Protein AF-A0A3F2RN09-F1 (afdb_monomer_lite)

Foldseek 3Di:
DVVVVVVVVVVVVVVCVVPDDPVNVCVVVVVPDDDPDDQWDADPNDTDGDPPDPVVVVCVVVVVVVVVVVVVVVVVVVVVVVVVVDQDPVNVQVVCVVVVNWDWDWDADPVVRAIWTATPPPRDIGRDDPPDDDDDDDDDDDPDPPPPPPDDQQAPVNLVVVVVVFDWLFWFKKAFPDDFDPVLLQVLCVVLQKHWNDWDFDDDPPFTKIKTKIFHFDPPDPPDPDPGDTQKIKMWIATPVRSMIIITITGNDSVCVVVSVVSSPVCVGRPDIDGDD

pLDDT: mean 71.25, std 20.82, range [33.16, 97.56]

Secondary structure (DSSP, 8-state):
-HHHHHHHHHHHHHHHHTT--HHHHHHHTTTT---TT---EEETTEEE---S-HHHHHHHHHHHHHHHHHHHHHHHHHHHHHHTTS--HHHHHHHHHHTTS--EEEEEETTTTEEEEEETTT--EES-------------------------PPPHHHHHHHHHHSEEEEEEEEEES-PPPHHHHHHHHHTTT-EEEEEEEEEETTEEEEEEEEEEE--S---S-S-PPEEEEEEEEEETTTTEEEEEEEESSGGGHHHHHHHT-HHHHH-SEEE--

Organism: NCBI:txid325452

Sequence (277 aa):
MLLIKAATTLLTYLTVSHRINYDACLELYGLRTRSANRRVLEVDGVQMRLPQEPVLAYNRPWLRRVEHAEDVHQAGDEKFRLASTIATARDVVESANSSGTGAWVRHWHEGSGRAYLVHSLTGEAVWEIVSGSKKTPRTMSSARETQSNTAPTLSLLAFENRWDELVDGGGFNCRVSRIPDTHVLAQHLRSHDFRVASDGLRRNDADQQRTVLFYAEDSEDSDDHEPSEPMFMGEFVFDSLSLKLCAHFRCGEPEQMVSFVKRLQLKEIVGAYTPCE

Structure (mmCIF, N/CA/C/O backbone):
data_AF-A0A3F2RN09-F1
#
_entry.id   AF-A0A3F2RN09-F1
#
loop_
_atom_site.group_PDB
_atom_site.id
_atom_site.type_symbol
_atom_site.label_atom_id
_atom_site.label_alt_id
_atom_site.label_comp_id
_atom_site.label_asym_id
_atom_site.label_entity_id
_atom_site.label_seq_id
_atom_site.pdbx_PDB_ins_code
_atom_site.Cartn_x
_atom_site.Cartn_y
_atom_site.Cartn_z
_atom_site.occupancy
_atom_site.B_iso_or_equiv
_atom_site.auth_seq_id
_atom_site.auth_comp_id
_atom_site.auth_asym_id
_atom_site.auth_atom_id
_atom_site.pdbx_PDB_model_num
ATOM 1 N N . MET A 1 1 ? -27.286 12.940 27.304 1.00 48.19 1 MET A N 1
ATOM 2 C CA . MET A 1 1 ? -26.674 13.351 28.592 1.00 48.19 1 MET A CA 1
ATOM 3 C C . MET A 1 1 ? -26.540 12.219 29.626 1.00 48.19 1 MET A C 1
ATOM 5 O O . MET A 1 1 ? -25.568 12.234 30.368 1.00 48.19 1 MET A O 1
ATOM 9 N N . LEU A 1 2 ? -27.448 11.229 29.680 1.00 48.03 2 LEU A N 1
ATOM 10 C CA . LEU A 1 2 ? -27.369 10.094 30.627 1.00 48.03 2 LEU A CA 1
ATOM 11 C C . LEU A 1 2 ? -26.255 9.072 30.308 1.00 48.03 2 LEU A C 1
ATOM 13 O O . LEU A 1 2 ? -25.591 8.596 31.221 1.00 48.03 2 LEU A O 1
ATOM 17 N N . LEU A 1 3 ? -25.981 8.805 29.026 1.00 46.00 3 LEU A N 1
ATOM 18 C CA . LEU A 1 3 ? -24.924 7.872 28.591 1.00 46.00 3 LEU A CA 1
ATOM 19 C C . LEU A 1 3 ? -23.505 8.331 28.964 1.00 46.00 3 LEU A C 1
ATOM 21 O O . LEU A 1 3 ? -22.672 7.519 29.348 1.00 46.00 3 LEU A O 1
ATOM 25 N N . ILE A 1 4 ? -23.252 9.641 28.929 1.00 53.41 4 ILE A N 1
ATOM 26 C CA . ILE A 1 4 ? -21.943 10.209 29.285 1.0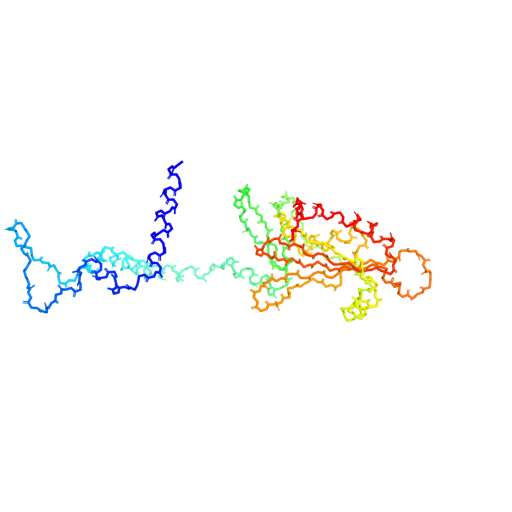0 53.41 4 ILE A CA 1
ATOM 27 C C . ILE A 1 4 ? -21.687 10.062 30.790 1.00 53.41 4 ILE A C 1
ATOM 29 O O . ILE A 1 4 ? -20.572 9.747 31.186 1.00 53.41 4 ILE A O 1
ATOM 33 N N . LYS A 1 5 ? -22.726 10.203 31.626 1.00 49.00 5 LYS A N 1
ATOM 34 C CA . LYS A 1 5 ? -22.616 9.992 33.077 1.00 49.00 5 LYS A CA 1
ATOM 35 C C . LYS A 1 5 ? -22.383 8.527 33.450 1.00 49.00 5 LYS A C 1
ATOM 37 O O . LYS A 1 5 ? -21.724 8.280 34.449 1.00 49.00 5 LYS A O 1
ATOM 42 N N . ALA A 1 6 ? -22.909 7.581 32.669 1.00 55.03 6 ALA A N 1
ATOM 43 C CA . ALA A 1 6 ? -22.688 6.151 32.884 1.00 55.03 6 ALA A CA 1
ATOM 44 C C . ALA A 1 6 ? -21.282 5.709 32.441 1.00 55.03 6 ALA A C 1
ATOM 46 O O . ALA A 1 6 ? -20.642 4.915 33.120 1.00 55.03 6 ALA A O 1
ATOM 47 N N . ALA A 1 7 ? -20.772 6.255 31.334 1.00 56.34 7 ALA A N 1
ATOM 48 C CA . ALA A 1 7 ? -19.427 5.945 30.854 1.00 56.34 7 ALA A CA 1
ATOM 49 C C . ALA A 1 7 ? -18.338 6.481 31.798 1.00 56.34 7 ALA A C 1
ATOM 51 O O . ALA A 1 7 ? -17.350 5.796 32.056 1.00 56.34 7 ALA A O 1
ATOM 52 N N . THR A 1 8 ? -18.529 7.676 32.367 1.00 62.91 8 THR A N 1
ATOM 53 C CA . THR A 1 8 ? -17.560 8.253 33.306 1.00 62.91 8 THR A CA 1
ATOM 54 C C . THR A 1 8 ? -17.543 7.537 34.653 1.00 62.91 8 THR A C 1
ATOM 56 O O . THR A 1 8 ? -16.460 7.367 35.213 1.00 62.91 8 THR A O 1
ATOM 59 N N . THR A 1 9 ? -18.685 7.054 35.158 1.00 62.38 9 THR A N 1
ATOM 60 C CA . THR A 1 9 ? -18.733 6.236 36.384 1.00 62.38 9 THR A CA 1
ATOM 61 C C . THR A 1 9 ? -18.125 4.850 36.188 1.00 62.38 9 THR A C 1
ATOM 63 O O . THR A 1 9 ? -17.415 4.373 37.068 1.00 62.38 9 THR A O 1
ATOM 66 N N . LEU A 1 10 ? -18.318 4.219 35.028 1.00 59.62 10 LEU A N 1
ATOM 67 C CA . LEU A 1 10 ? -17.710 2.916 34.730 1.00 59.62 10 LEU A CA 1
ATOM 68 C C . LEU A 1 10 ? -16.191 3.023 34.541 1.00 59.62 10 LEU A C 1
ATOM 70 O O . LEU A 1 10 ? -15.446 2.185 35.045 1.00 59.62 10 LEU A O 1
ATOM 74 N N . LEU A 1 11 ? -15.722 4.090 33.887 1.00 53.09 11 LEU A N 1
ATOM 75 C CA . LEU A 1 11 ? -14.295 4.348 33.699 1.00 53.09 11 LEU A CA 1
ATOM 76 C C . LEU A 1 11 ? -13.594 4.692 35.022 1.00 53.09 11 LEU A C 1
ATOM 78 O O . LEU A 1 11 ? -12.485 4.216 35.264 1.00 53.09 11 LEU A O 1
ATOM 82 N N . THR A 1 12 ? -14.243 5.455 35.909 1.00 56.09 12 THR A N 1
ATOM 83 C CA . THR A 1 12 ? -13.718 5.704 37.265 1.00 56.09 12 THR A CA 1
ATOM 84 C C . THR A 1 12 ? -13.727 4.434 38.110 1.00 56.09 12 THR A C 1
ATOM 86 O O . THR A 1 12 ? -12.746 4.157 38.788 1.00 56.09 12 THR A O 1
ATOM 89 N N . TYR A 1 13 ? -14.761 3.596 38.012 1.00 57.69 13 TYR A N 1
ATOM 90 C CA . TYR A 1 13 ? -14.808 2.324 38.733 1.00 57.69 13 TYR A CA 1
ATOM 91 C C . TYR A 1 13 ? -13.715 1.345 38.276 1.00 57.69 13 TYR A C 1
ATOM 93 O O . TYR A 1 13 ? -13.045 0.738 39.109 1.00 57.69 13 TYR A O 1
ATOM 101 N N . LEU A 1 14 ? -13.474 1.225 36.968 1.00 55.56 14 LEU A N 1
ATOM 102 C CA . LEU A 1 14 ? -12.430 0.359 36.406 1.00 55.56 14 LEU A CA 1
ATOM 103 C C . LEU A 1 14 ? -11.018 0.858 36.732 1.00 55.56 14 LEU A C 1
ATOM 105 O O . LEU A 1 14 ? -10.167 0.065 37.126 1.00 55.56 14 LEU A O 1
ATOM 109 N N . THR A 1 15 ? -10.767 2.164 36.629 1.00 55.56 15 THR A N 1
ATOM 110 C CA . THR A 1 15 ? -9.446 2.738 36.952 1.00 55.56 15 THR A CA 1
ATOM 111 C C . THR A 1 15 ? -9.112 2.645 38.439 1.00 55.56 15 THR A C 1
ATOM 113 O O . THR A 1 15 ? -7.960 2.395 38.792 1.00 55.56 15 THR A O 1
ATOM 116 N N . VAL A 1 16 ? -10.117 2.774 39.306 1.00 55.81 16 VAL A N 1
ATOM 117 C CA . VAL A 1 16 ? -9.976 2.601 40.754 1.00 55.81 16 VAL A CA 1
ATOM 118 C C . VAL A 1 16 ? -9.760 1.122 41.102 1.00 55.81 16 VAL A C 1
ATOM 120 O O . VAL A 1 16 ? -8.827 0.791 41.828 1.00 55.81 16 VAL A O 1
ATOM 123 N N . SER A 1 17 ? -10.520 0.208 40.499 1.00 56.62 17 SER A N 1
ATOM 124 C CA . SER A 1 17 ? -10.407 -1.236 40.761 1.00 56.62 17 SER A CA 1
ATOM 125 C C . SER A 1 17 ? -9.076 -1.834 40.286 1.00 56.62 17 SER A C 1
ATOM 127 O O . SER A 1 17 ? -8.547 -2.741 40.918 1.00 56.62 17 SER A O 1
ATOM 129 N N . HIS A 1 18 ? -8.494 -1.303 39.205 1.00 55.38 18 HIS A N 1
ATOM 130 C CA . HIS A 1 18 ? -7.229 -1.795 38.646 1.00 55.38 18 HIS A CA 1
ATOM 131 C C . HIS A 1 18 ? -5.978 -1.263 39.375 1.00 55.38 18 HIS A C 1
ATOM 133 O O . HIS A 1 18 ? -4.862 -1.695 39.080 1.00 55.38 18 HIS A O 1
ATOM 139 N N . ARG A 1 19 ? -6.140 -0.309 40.308 1.00 50.44 19 ARG A N 1
ATOM 140 C CA . ARG A 1 19 ? -5.034 0.294 41.078 1.00 50.44 19 ARG A CA 1
ATOM 141 C C . ARG A 1 19 ? -5.168 0.185 42.594 1.00 50.44 19 ARG A C 1
ATOM 143 O O . ARG A 1 19 ? -4.233 0.565 43.298 1.00 50.44 19 ARG A O 1
ATOM 150 N N . ILE A 1 20 ? -6.275 -0.342 43.112 1.00 52.50 20 ILE A N 1
ATOM 151 C CA . ILE A 1 20 ? -6.404 -0.578 44.547 1.00 52.50 20 ILE A CA 1
ATOM 152 C C . ILE A 1 20 ? -5.756 -1.921 44.897 1.00 52.50 20 ILE A C 1
ATOM 154 O O . ILE A 1 20 ? -6.263 -2.993 44.578 1.00 52.50 20 ILE A O 1
ATOM 158 N N . ASN A 1 21 ? -4.618 -1.840 45.586 1.00 55.34 21 ASN A N 1
ATOM 159 C CA . ASN A 1 21 ? -4.034 -2.957 46.318 1.00 55.34 21 ASN A CA 1
ATOM 160 C C . ASN A 1 21 ? -5.086 -3.519 47.296 1.00 55.34 21 ASN A C 1
ATOM 162 O O . ASN A 1 21 ? -5.797 -2.744 47.935 1.00 55.34 21 ASN A O 1
ATOM 166 N N . TYR A 1 22 ? -5.182 -4.842 47.434 1.00 53.75 22 TYR A N 1
ATOM 167 C CA . TYR A 1 22 ? -6.128 -5.523 48.330 1.00 53.75 22 TYR A CA 1
ATOM 168 C C . TYR A 1 22 ? -6.127 -4.925 49.752 1.00 53.75 22 TYR A C 1
ATOM 170 O O . TYR A 1 22 ? -7.180 -4.748 50.364 1.00 53.75 22 TYR A O 1
ATOM 178 N N . ASP A 1 23 ? -4.957 -4.490 50.223 1.00 50.34 23 ASP A N 1
ATOM 179 C CA . ASP A 1 23 ? -4.787 -3.784 51.495 1.00 50.34 23 ASP A CA 1
ATOM 180 C C . ASP A 1 23 ? -5.531 -2.443 51.580 1.00 50.34 23 ASP A C 1
ATOM 182 O O . ASP A 1 23 ? -6.099 -2.121 52.621 1.00 50.34 23 ASP A O 1
ATOM 186 N N . ALA A 1 24 ? -5.579 -1.673 50.493 1.00 54.25 24 ALA A N 1
ATOM 187 C CA . ALA A 1 24 ? -6.297 -0.402 50.434 1.00 54.25 24 ALA A CA 1
ATOM 188 C C . ALA A 1 24 ? -7.820 -0.604 50.333 1.00 54.25 24 ALA A C 1
ATOM 190 O O . ALA A 1 24 ? -8.570 0.212 50.865 1.00 54.25 24 ALA A O 1
ATOM 191 N N . CYS A 1 25 ? -8.292 -1.718 49.753 1.00 52.62 25 CYS A N 1
ATOM 192 C CA . CYS A 1 25 ? -9.698 -2.132 49.865 1.00 52.62 25 CYS A CA 1
ATOM 193 C C . CYS A 1 25 ? -10.069 -2.396 51.331 1.00 52.62 25 CYS A C 1
ATOM 195 O O . CYS A 1 25 ? -11.071 -1.881 51.820 1.00 52.62 25 CYS A O 1
ATOM 197 N N . LEU A 1 26 ? -9.249 -3.162 52.057 1.00 54.16 26 LEU A N 1
ATOM 198 C CA . LEU A 1 26 ? -9.492 -3.455 53.474 1.00 54.16 26 LEU A CA 1
ATOM 199 C C . LEU A 1 26 ? -9.488 -2.186 54.342 1.00 54.16 26 LEU A C 1
ATOM 201 O O . LEU A 1 26 ? -10.256 -2.086 55.298 1.00 54.16 26 LEU A O 1
ATOM 205 N N . GLU A 1 27 ? -8.659 -1.204 53.995 1.00 58.16 27 GLU A N 1
ATOM 206 C CA . GLU A 1 27 ? -8.599 0.095 54.666 1.00 58.16 27 GLU A CA 1
ATOM 207 C C . GLU A 1 27 ? -9.823 0.977 54.359 1.00 58.16 27 GLU A C 1
ATOM 209 O O . GLU A 1 27 ? -10.424 1.525 55.283 1.00 58.16 27 GLU A O 1
ATOM 214 N N . LEU A 1 28 ? -10.261 1.031 53.093 1.00 56.66 28 LEU A N 1
ATOM 215 C CA . LEU A 1 28 ? -11.466 1.748 52.643 1.00 56.66 28 LEU A CA 1
ATOM 216 C C . LEU A 1 28 ? -12.746 1.252 53.322 1.00 56.66 28 LEU A C 1
ATOM 218 O O . LEU A 1 28 ? -13.625 2.051 53.638 1.00 56.66 28 LEU A O 1
ATOM 222 N N . TYR A 1 29 ? -12.842 -0.053 53.579 1.00 58.81 29 TYR A N 1
ATOM 223 C CA . TYR A 1 29 ? -13.977 -0.646 54.292 1.00 58.81 29 TYR A CA 1
ATOM 224 C C . TYR A 1 29 ? -13.816 -0.630 55.821 1.00 58.81 29 TYR A C 1
ATOM 226 O O . TYR A 1 29 ? -14.620 -1.235 56.530 1.00 58.81 29 TYR A O 1
ATOM 234 N N . GLY A 1 30 ? -12.792 0.049 56.353 1.00 51.25 30 GLY A N 1
ATOM 235 C CA . GLY A 1 30 ? -12.567 0.174 57.795 1.00 51.25 30 GLY A CA 1
ATOM 236 C C . GLY A 1 30 ? -12.220 -1.148 58.488 1.00 51.25 30 GLY A C 1
ATOM 237 O O . GLY A 1 30 ? -12.313 -1.249 59.709 1.00 51.25 30 GLY A O 1
ATOM 238 N N . LEU A 1 31 ? -11.812 -2.171 57.731 1.00 52.41 31 LEU A N 1
ATOM 239 C CA . LEU A 1 31 ? -11.500 -3.510 58.243 1.00 52.41 31 LEU A CA 1
ATOM 240 C C . LEU A 1 31 ? -10.077 -3.606 58.815 1.00 52.41 31 LEU A C 1
ATOM 242 O O . LEU A 1 31 ? -9.730 -4.616 59.426 1.00 52.41 31 LEU A O 1
ATOM 246 N N . ARG A 1 32 ? -9.254 -2.563 58.645 1.00 45.22 32 ARG A N 1
ATOM 247 C CA . ARG A 1 32 ? -7.848 -2.551 59.080 1.00 45.22 32 ARG A CA 1
ATOM 248 C C . ARG A 1 32 ? -7.639 -2.102 60.528 1.00 45.22 32 ARG A C 1
ATOM 250 O O . ARG A 1 32 ? -6.575 -2.342 61.094 1.00 45.22 32 ARG A O 1
ATOM 257 N N . THR A 1 33 ? -8.638 -1.500 61.173 1.00 52.81 33 THR A N 1
ATOM 258 C CA . THR A 1 33 ? -8.537 -1.109 62.584 1.00 52.81 33 THR A CA 1
ATOM 259 C C . THR A 1 33 ? -9.208 -2.134 63.485 1.00 52.81 33 THR A C 1
ATOM 261 O O . THR A 1 33 ? -10.340 -1.959 63.929 1.00 52.81 33 THR A O 1
ATOM 264 N N . ARG A 1 34 ? -8.476 -3.193 63.854 1.00 47.19 34 ARG A N 1
ATOM 265 C CA . ARG A 1 34 ? -8.729 -3.847 65.144 1.00 47.19 34 ARG A CA 1
ATOM 266 C C . ARG A 1 34 ? -7.518 -4.579 65.699 1.00 47.19 34 ARG A C 1
ATOM 268 O O . ARG A 1 34 ? -7.071 -5.598 65.186 1.00 47.19 34 ARG A O 1
ATOM 275 N N . SER A 1 35 ? -7.050 -4.037 66.819 1.00 45.06 35 SER A N 1
ATOM 276 C CA . SER A 1 35 ? -6.223 -4.726 67.795 1.00 45.06 35 SER A CA 1
ATOM 277 C C . SER A 1 35 ? -6.859 -6.063 68.185 1.00 45.06 35 SER A C 1
ATOM 279 O O . SER A 1 35 ? -8.081 -6.192 68.301 1.00 45.06 35 SER A O 1
ATOM 281 N N . ALA A 1 36 ? -6.006 -7.057 68.408 1.00 45.88 36 ALA A N 1
ATOM 282 C CA . ALA A 1 36 ? -6.335 -8.473 68.535 1.00 45.88 36 ALA A CA 1
ATOM 283 C C . ALA A 1 36 ? -7.242 -8.878 69.726 1.00 45.88 36 ALA A C 1
ATOM 285 O O . ALA A 1 36 ? -7.324 -10.061 70.032 1.00 45.88 36 ALA A O 1
ATOM 286 N N . ASN A 1 37 ? -7.923 -7.956 70.423 1.00 45.47 37 ASN A N 1
ATOM 287 C CA . ASN A 1 37 ? -8.509 -8.256 71.738 1.00 45.47 37 ASN A CA 1
ATOM 288 C C . ASN A 1 37 ? -9.901 -7.682 72.071 1.00 45.47 37 ASN A C 1
ATOM 290 O O . ASN A 1 37 ? -10.256 -7.629 73.247 1.00 45.47 37 ASN A O 1
ATOM 294 N N . ARG A 1 38 ? -10.763 -7.322 71.105 1.00 45.78 38 ARG A N 1
ATOM 295 C CA . ARG A 1 38 ? -12.152 -6.914 71.440 1.00 45.78 38 ARG A CA 1
ATOM 296 C C . ARG A 1 38 ? -13.217 -7.657 70.624 1.00 45.78 38 ARG A C 1
ATOM 298 O O . ARG A 1 38 ? -13.516 -7.301 69.489 1.00 45.78 38 ARG A O 1
ATOM 305 N N . ARG A 1 39 ? -13.801 -8.703 71.231 1.00 50.69 39 ARG A N 1
ATOM 306 C CA . ARG A 1 39 ? -14.762 -9.655 70.623 1.00 50.69 39 ARG A CA 1
ATOM 307 C C . ARG A 1 39 ? -16.244 -9.248 70.705 1.00 50.69 39 ARG A C 1
ATOM 309 O O . ARG A 1 39 ? -17.106 -10.118 70.642 1.00 50.69 39 ARG A O 1
ATOM 316 N N . VAL A 1 40 ? -16.567 -7.965 70.866 1.00 49.03 40 VAL A N 1
ATOM 317 C CA . VAL A 1 40 ? -17.962 -7.484 70.854 1.00 49.03 40 VAL A CA 1
ATOM 318 C C . VAL A 1 40 ? -17.997 -6.100 70.208 1.00 49.03 40 VAL A C 1
ATOM 320 O O . VAL A 1 40 ? -17.167 -5.246 70.527 1.00 49.03 40 VAL A O 1
ATOM 323 N N . LEU A 1 41 ? -18.901 -5.905 69.247 1.00 49.81 41 LEU A N 1
ATOM 324 C CA . LEU A 1 41 ? -19.209 -4.609 68.641 1.00 49.81 41 LEU A CA 1
ATOM 325 C C . LEU A 1 41 ? -20.661 -4.294 69.008 1.00 49.81 41 LEU A C 1
ATOM 327 O O . LEU A 1 41 ? -21.547 -5.118 68.786 1.00 49.81 41 LEU A O 1
ATOM 331 N N . GLU A 1 42 ? -20.867 -3.146 69.639 1.00 40.72 42 GLU A N 1
ATOM 332 C CA . GLU A 1 42 ? -22.187 -2.641 69.996 1.00 40.72 42 GLU A CA 1
ATOM 333 C C . GLU A 1 42 ? -22.532 -1.557 68.976 1.00 40.72 42 GLU A C 1
ATOM 335 O O . GLU A 1 42 ? -21.809 -0.568 68.851 1.00 40.72 42 GLU A O 1
ATOM 340 N N . VAL A 1 43 ? -23.578 -1.799 68.190 1.00 47.78 43 VAL A N 1
ATOM 341 C CA . VAL A 1 43 ? -24.136 -0.839 67.231 1.00 47.78 43 VAL A CA 1
ATOM 342 C C . VAL A 1 43 ? -25.613 -0.722 67.583 1.00 47.78 43 VAL A C 1
ATOM 344 O O . VAL A 1 43 ? -26.293 -1.741 67.683 1.00 47.78 43 VAL A O 1
ATOM 347 N N . ASP A 1 44 ? -26.076 0.496 67.865 1.00 40.31 44 ASP A N 1
ATOM 348 C CA . ASP A 1 44 ? -27.464 0.806 68.245 1.00 40.31 44 ASP A CA 1
ATOM 349 C C . ASP A 1 44 ? -28.030 -0.039 69.406 1.00 40.31 44 ASP A C 1
ATOM 351 O O . ASP A 1 44 ? -29.174 -0.487 69.383 1.00 40.31 44 ASP A O 1
ATOM 355 N N . GLY A 1 45 ? -27.218 -0.282 70.442 1.00 50.84 45 GLY A N 1
ATOM 356 C CA . GLY A 1 45 ? -27.641 -1.010 71.649 1.00 50.84 45 GLY A CA 1
ATOM 357 C C . GLY A 1 45 ? -27.840 -2.517 71.454 1.00 50.84 45 GLY A C 1
ATOM 358 O O . GLY A 1 45 ? -28.298 -3.203 72.368 1.00 50.84 45 GLY A O 1
ATOM 359 N N . VAL A 1 46 ? -27.476 -3.059 70.288 1.00 39.91 46 VAL A N 1
ATOM 360 C CA . VAL A 1 46 ? -27.512 -4.497 70.009 1.00 39.91 46 VAL A CA 1
ATOM 361 C C . VAL A 1 46 ? -26.083 -5.035 69.977 1.00 39.91 46 VAL A C 1
ATOM 363 O O . VAL A 1 46 ? -25.264 -4.655 69.137 1.00 39.91 46 VAL A O 1
ATOM 366 N N . GLN A 1 47 ? -25.767 -5.952 70.896 1.00 44.38 47 GLN A N 1
ATOM 367 C CA . GLN A 1 47 ? -24.490 -6.666 70.878 1.00 44.38 47 GLN A CA 1
ATOM 368 C C . GLN A 1 47 ? -24.476 -7.674 69.728 1.00 44.38 47 GLN A C 1
ATOM 370 O O . GLN A 1 47 ? -25.131 -8.715 69.792 1.00 44.38 47 GLN A O 1
ATOM 375 N N . MET A 1 48 ? -23.682 -7.402 68.691 1.00 45.16 48 MET A N 1
ATOM 376 C CA . MET A 1 48 ? -23.450 -8.362 67.615 1.00 45.16 48 MET A CA 1
ATOM 377 C C . MET A 1 48 ? -22.123 -9.098 67.818 1.00 45.16 48 MET A C 1
ATOM 379 O O . MET A 1 48 ? -21.042 -8.504 67.883 1.00 45.16 48 MET A O 1
ATOM 383 N N . ARG A 1 49 ? -22.200 -10.434 67.883 1.00 48.28 49 ARG A N 1
ATOM 384 C CA . ARG A 1 49 ? -21.036 -11.314 67.723 1.00 48.28 49 ARG A CA 1
ATOM 385 C C . ARG A 1 49 ? -20.749 -11.464 66.233 1.00 48.28 49 ARG A C 1
ATOM 387 O O . ARG A 1 49 ? -21.483 -12.145 65.525 1.00 48.28 49 ARG A O 1
ATOM 394 N N . LEU A 1 50 ? -19.673 -10.836 65.772 1.00 51.47 50 LEU A N 1
ATOM 395 C CA . LEU A 1 50 ? -19.173 -11.029 64.413 1.00 51.47 50 LEU A CA 1
ATOM 396 C C . LEU A 1 50 ? -18.531 -12.426 64.287 1.00 51.47 50 LEU A C 1
ATOM 398 O O . LEU A 1 50 ? -17.740 -12.801 65.160 1.00 51.47 50 LEU A O 1
ATOM 402 N N . PRO A 1 51 ? -18.859 -13.208 63.242 1.00 49.06 51 PRO A N 1
ATOM 403 C CA . PRO A 1 51 ? -18.193 -14.478 62.971 1.00 49.06 51 PRO A CA 1
ATOM 404 C C . PRO A 1 51 ? -16.712 -14.251 62.631 1.00 49.06 51 PRO A C 1
ATOM 406 O O . PRO A 1 51 ? -16.348 -13.210 62.089 1.00 49.06 51 PRO A O 1
ATOM 409 N N . GLN A 1 52 ? -15.869 -15.230 62.982 1.00 50.69 52 GLN A N 1
ATOM 410 C CA . GLN A 1 52 ? -14.404 -15.109 63.041 1.00 50.69 52 GLN A CA 1
ATOM 411 C C . GLN A 1 52 ? -13.729 -14.645 61.742 1.00 50.69 52 GLN A C 1
ATOM 413 O O . GLN A 1 52 ? -12.640 -14.090 61.824 1.00 50.69 52 GLN A O 1
ATOM 418 N N . GLU A 1 53 ? -14.355 -14.811 60.573 1.00 49.59 53 GLU A N 1
ATOM 419 C CA . GLU A 1 53 ? -13.750 -14.460 59.285 1.00 49.59 53 GLU A CA 1
ATOM 420 C C . GLU A 1 53 ? -14.824 -13.997 58.276 1.00 49.59 53 GLU A C 1
ATOM 422 O O . GLU A 1 53 ? -15.575 -14.823 57.745 1.00 49.59 53 GLU A O 1
ATOM 427 N N . PRO A 1 54 ? -14.934 -12.686 57.975 1.00 51.12 54 PRO A N 1
ATOM 428 C CA . PRO A 1 54 ? -15.956 -12.169 57.058 1.00 51.12 54 PRO A CA 1
ATOM 429 C C . PRO A 1 54 ? -15.773 -12.668 55.615 1.00 51.12 54 PRO A C 1
ATOM 431 O O . PRO A 1 54 ? -16.751 -12.819 54.885 1.00 51.12 54 PRO A O 1
ATOM 434 N N . VAL A 1 55 ? -14.539 -13.004 55.224 1.00 50.19 55 VAL A N 1
ATOM 435 C CA . VAL A 1 55 ? -14.212 -13.507 53.880 1.00 50.19 55 VAL A CA 1
ATOM 436 C C . VAL A 1 55 ? -14.767 -14.921 53.655 1.00 50.19 55 VAL A C 1
ATOM 438 O O . VAL A 1 55 ? -15.254 -15.218 52.566 1.00 50.19 55 VAL A O 1
ATOM 441 N N . LEU A 1 56 ? -14.796 -15.783 54.680 1.00 44.34 56 LEU A N 1
ATOM 442 C CA . LEU A 1 56 ? -15.345 -17.138 54.546 1.00 44.34 56 LEU A CA 1
ATOM 443 C C . LEU A 1 56 ? -16.877 -17.173 54.563 1.00 44.34 56 LEU A C 1
ATOM 445 O O . LEU A 1 56 ? -17.473 -18.033 53.914 1.00 44.34 56 LEU A O 1
ATOM 449 N N . ALA A 1 57 ? -17.538 -16.240 55.252 1.00 49.53 57 ALA A N 1
ATOM 450 C CA . ALA A 1 57 ? -19.001 -16.180 55.267 1.00 49.53 57 ALA A CA 1
ATOM 451 C C . ALA A 1 57 ? -19.577 -15.863 53.874 1.00 49.53 57 ALA A C 1
ATOM 453 O O . ALA A 1 57 ? -20.555 -16.489 53.461 1.00 49.53 57 ALA A O 1
ATOM 454 N N . TYR A 1 58 ? -18.929 -14.962 53.126 1.00 47.38 58 TYR A N 1
ATOM 455 C CA . TYR A 1 58 ? -19.319 -14.630 51.751 1.00 47.38 58 TYR A CA 1
ATOM 456 C C . TYR A 1 58 ? -18.924 -15.721 50.736 1.00 47.38 58 TYR A C 1
ATOM 458 O O . TYR A 1 58 ? -19.567 -15.856 49.696 1.00 47.38 58 TYR A O 1
ATOM 466 N N . ASN A 1 59 ? -17.923 -16.553 51.060 1.00 51.00 59 ASN A N 1
ATOM 467 C CA . ASN A 1 59 ? -17.421 -17.613 50.180 1.00 51.00 59 ASN A CA 1
ATOM 468 C C . ASN A 1 59 ? -17.972 -19.017 50.447 1.00 51.00 59 ASN A C 1
ATOM 470 O O . ASN A 1 59 ? -17.781 -19.886 49.606 1.00 51.00 59 ASN A O 1
ATOM 474 N N . ARG A 1 60 ? -18.700 -19.291 51.537 1.00 54.28 60 ARG A N 1
ATOM 475 C CA . ARG A 1 60 ? -19.294 -20.630 51.751 1.00 54.28 60 ARG A CA 1
ATOM 476 C C . ARG A 1 60 ? -20.225 -21.106 50.624 1.00 54.28 60 ARG A C 1
ATOM 478 O O . ARG A 1 60 ? -20.189 -22.293 50.307 1.00 54.28 60 ARG A O 1
ATOM 485 N N . PRO A 1 61 ? -21.055 -20.245 50.004 1.00 57.50 61 PRO A N 1
ATOM 486 C CA . PRO A 1 61 ? -21.842 -20.637 48.833 1.00 57.50 61 PRO A CA 1
ATOM 487 C C . PRO A 1 61 ? -20.990 -20.851 47.573 1.00 57.50 61 PRO A C 1
ATOM 489 O O . PRO A 1 61 ? -21.417 -21.538 46.652 1.00 57.50 61 PRO A O 1
ATOM 492 N N . TRP A 1 62 ? -19.806 -20.242 47.494 1.00 61.81 62 TRP A N 1
ATOM 493 C CA . TRP A 1 62 ? -18.853 -20.471 46.408 1.00 61.81 62 TRP A CA 1
ATOM 494 C C . TRP A 1 62 ? -18.079 -21.778 46.625 1.00 61.81 62 TRP A C 1
ATOM 496 O O . TRP A 1 62 ? -18.100 -22.626 45.744 1.00 61.81 62 TRP A O 1
ATOM 506 N N . LEU A 1 63 ? -17.552 -22.015 47.829 1.00 53.47 63 LEU A N 1
ATOM 507 C CA . LEU A 1 63 ? -16.912 -23.270 48.241 1.00 53.47 63 LEU A CA 1
ATOM 508 C C . LEU A 1 63 ? -17.827 -24.480 48.035 1.00 53.47 63 LEU A C 1
ATOM 510 O O . LEU A 1 63 ? -17.416 -25.434 47.393 1.00 53.47 63 LEU A O 1
ATOM 514 N N . ARG A 1 64 ? -19.106 -24.402 48.432 1.00 64.25 64 ARG A N 1
ATOM 515 C CA . ARG A 1 64 ? -20.066 -25.489 48.162 1.00 64.25 64 ARG A CA 1
ATOM 516 C C . ARG A 1 64 ? -20.332 -25.730 46.673 1.00 64.25 64 ARG A C 1
ATOM 518 O O . ARG A 1 64 ? -20.676 -26.842 46.295 1.00 64.25 64 ARG A O 1
ATOM 525 N N . ARG A 1 65 ? -20.200 -24.705 45.821 1.00 56.09 65 ARG A N 1
ATOM 526 C CA . ARG A 1 65 ? -20.314 -24.858 44.359 1.00 56.09 65 ARG A CA 1
ATOM 527 C C . ARG A 1 65 ? -19.052 -25.462 43.746 1.00 56.09 65 ARG A C 1
ATOM 529 O O . ARG A 1 65 ? -19.168 -26.167 42.753 1.00 56.09 65 ARG A O 1
ATOM 536 N N . VAL A 1 66 ? -17.887 -25.206 44.337 1.00 53.19 66 VAL A N 1
ATOM 537 C CA . VAL A 1 66 ? -16.607 -25.802 43.931 1.00 53.19 66 VAL A CA 1
ATOM 538 C C . VAL A 1 66 ? -16.533 -27.267 44.366 1.00 53.19 66 VAL A C 1
ATOM 540 O O . VAL A 1 66 ? -16.265 -28.115 43.528 1.00 53.19 66 VAL A O 1
ATOM 543 N N . GLU A 1 67 ? -16.900 -27.591 45.608 1.00 60.44 67 GLU A N 1
ATOM 544 C CA . GLU A 1 67 ? -16.961 -28.977 46.108 1.00 60.44 67 GLU A CA 1
ATOM 545 C C . GLU A 1 67 ? -17.970 -29.823 45.308 1.00 60.44 67 GLU A C 1
ATOM 547 O O . GLU A 1 67 ? -17.663 -30.930 44.880 1.00 60.44 67 GLU A O 1
ATOM 552 N N . HIS A 1 68 ? -19.147 -29.270 44.982 1.00 52.62 68 HIS A N 1
ATOM 553 C CA . HIS A 1 68 ? -20.105 -29.949 44.100 1.00 52.62 68 HIS A CA 1
ATOM 554 C C . HIS A 1 68 ? -19.573 -30.101 42.657 1.00 52.62 68 HIS A C 1
ATOM 556 O O . HIS A 1 68 ? -19.969 -31.025 41.949 1.00 52.62 68 HIS A O 1
ATOM 562 N N . ALA A 1 69 ? -18.698 -29.209 42.182 1.00 50.25 69 ALA A N 1
ATOM 563 C CA . ALA A 1 69 ? -18.066 -29.348 40.869 1.00 50.25 69 ALA A CA 1
ATOM 564 C C . ALA A 1 69 ? -16.962 -30.424 40.865 1.00 50.25 69 ALA A C 1
ATOM 566 O O . ALA A 1 69 ? -16.791 -31.097 39.848 1.00 50.25 69 ALA A O 1
ATOM 567 N N . GLU A 1 70 ? -16.273 -30.628 41.992 1.00 49.84 70 GLU A N 1
ATOM 568 C CA . GLU A 1 70 ? -15.285 -31.700 42.180 1.00 49.84 70 GLU A CA 1
ATOM 569 C C . GLU A 1 70 ? -15.942 -33.088 42.283 1.00 49.84 70 GLU A C 1
ATOM 571 O O . GLU A 1 70 ? -15.509 -34.014 41.594 1.00 49.84 70 GLU A O 1
ATOM 576 N N . ASP A 1 71 ? -17.052 -33.225 43.018 1.00 52.19 71 ASP A N 1
ATOM 577 C CA . ASP A 1 71 ? -17.820 -34.483 43.086 1.00 52.19 71 ASP A CA 1
ATOM 578 C C . ASP A 1 71 ? -18.420 -34.873 41.718 1.00 52.19 71 ASP A C 1
ATOM 580 O O . ASP A 1 71 ? -18.481 -36.048 41.345 1.00 52.19 71 ASP A O 1
ATOM 584 N N . VAL A 1 72 ? -18.817 -33.878 40.914 1.00 55.47 72 VAL A N 1
ATOM 585 C CA . VAL A 1 72 ? -19.281 -34.086 39.531 1.00 55.47 72 VAL A CA 1
ATOM 586 C C . VAL A 1 72 ? -18.126 -34.466 38.592 1.00 55.47 72 VAL A C 1
ATOM 588 O O . VAL A 1 72 ? -18.355 -35.181 37.616 1.00 55.47 72 VAL A O 1
ATOM 591 N N . HIS A 1 73 ? -16.889 -34.058 38.894 1.00 46.72 73 HIS A N 1
ATOM 592 C CA . HIS A 1 73 ? -15.689 -34.487 38.167 1.00 46.72 73 HIS A CA 1
ATOM 593 C C . HIS A 1 73 ? -15.351 -35.959 38.445 1.00 46.72 73 HIS A C 1
ATOM 595 O O . HIS A 1 73 ? -15.149 -36.721 37.500 1.00 46.72 73 HIS A O 1
ATOM 601 N N . GLN A 1 74 ? -15.392 -36.401 39.707 1.00 50.56 74 GLN A N 1
ATOM 602 C CA . GLN A 1 74 ? -15.123 -37.805 40.055 1.00 50.56 74 GLN A CA 1
ATOM 603 C C . GLN A 1 74 ? -16.192 -38.774 39.528 1.00 50.56 74 GLN A C 1
ATOM 605 O O . GLN A 1 74 ? -15.855 -39.856 39.051 1.00 50.56 74 GLN A O 1
ATOM 610 N N . ALA A 1 75 ? -17.471 -38.382 39.518 1.00 47.31 75 ALA A N 1
ATOM 611 C CA . ALA A 1 75 ? -18.531 -39.176 38.885 1.00 47.31 75 ALA A CA 1
ATOM 612 C C . ALA A 1 75 ? -18.472 -39.148 37.338 1.00 47.31 75 ALA A C 1
ATOM 614 O O . ALA A 1 75 ? -19.012 -40.035 36.667 1.00 47.31 75 ALA A O 1
ATOM 615 N N . GLY A 1 76 ? -17.823 -38.132 36.758 1.00 47.44 76 GLY A N 1
ATOM 616 C CA . GLY A 1 76 ? -17.558 -38.014 35.323 1.00 47.44 76 GLY A CA 1
ATOM 617 C C . GLY A 1 76 ? -16.462 -38.961 34.829 1.00 47.44 76 GLY A C 1
ATOM 618 O O . GLY A 1 76 ? -16.595 -39.517 33.737 1.00 47.44 76 GLY A O 1
ATOM 619 N N . ASP A 1 77 ? -15.441 -39.221 35.648 1.00 46.06 77 ASP A N 1
ATOM 620 C CA . ASP A 1 77 ? -14.289 -40.065 35.297 1.00 46.06 77 ASP A CA 1
ATOM 621 C C . ASP A 1 77 ? -14.645 -41.553 35.104 1.00 46.06 77 ASP A C 1
ATOM 623 O O . ASP A 1 77 ? -14.099 -42.217 34.215 1.00 46.06 77 ASP A O 1
ATOM 627 N N . GLU A 1 78 ? -15.620 -42.089 35.848 1.00 47.47 78 GLU A N 1
ATOM 628 C CA . GLU A 1 78 ? -16.110 -43.463 35.636 1.00 47.47 78 GLU A CA 1
ATOM 629 C C . GLU A 1 78 ? -16.889 -43.618 34.321 1.00 47.47 78 GLU A C 1
ATOM 631 O O . GLU A 1 78 ? -16.798 -44.657 33.661 1.00 47.47 78 GLU A O 1
ATOM 636 N N . LYS A 1 79 ? -17.592 -42.569 33.874 1.00 45.66 79 LYS A N 1
ATOM 637 C CA . LYS A 1 79 ? -18.232 -42.547 32.547 1.00 45.66 79 LYS A CA 1
ATOM 638 C C . LYS A 1 79 ? -17.236 -42.271 31.421 1.00 45.66 79 LYS A C 1
ATOM 640 O O . LYS A 1 79 ? -17.450 -42.740 30.303 1.00 45.66 79 LYS A O 1
ATOM 645 N N . PHE A 1 80 ? -16.135 -41.576 31.704 1.00 40.88 80 PHE A N 1
ATOM 646 C CA . PHE A 1 80 ? -15.091 -41.269 30.725 1.00 40.88 80 PHE A CA 1
ATOM 647 C C . PHE A 1 80 ? -14.293 -42.515 30.303 1.00 40.88 80 PHE A C 1
ATOM 649 O O . PHE A 1 80 ? -13.915 -42.645 29.138 1.00 40.88 80 PHE A O 1
ATOM 656 N N . ARG A 1 81 ? -14.121 -43.500 31.198 1.00 44.75 81 ARG A N 1
ATOM 657 C CA . ARG A 1 81 ? -13.467 -44.782 30.864 1.00 44.75 81 ARG A CA 1
ATOM 658 C C . ARG A 1 81 ? -14.255 -45.676 29.900 1.00 44.75 81 ARG A C 1
ATOM 660 O O . ARG A 1 81 ? -13.645 -46.517 29.250 1.00 44.75 81 ARG A O 1
ATOM 667 N N . LEU A 1 82 ? -15.568 -45.481 29.764 1.00 45.44 82 LEU A N 1
ATOM 668 C CA . LEU A 1 82 ? -16.410 -46.195 28.790 1.00 45.44 82 LEU A CA 1
ATOM 669 C C . LEU A 1 82 ? -16.524 -45.470 27.436 1.00 45.44 82 LEU A C 1
ATOM 671 O O . LEU A 1 82 ? -16.940 -46.083 26.456 1.00 45.44 82 LEU A O 1
ATOM 675 N N . ALA A 1 83 ? -16.132 -44.193 27.357 1.00 40.56 83 ALA A N 1
ATOM 676 C CA . ALA A 1 83 ? -16.206 -43.378 26.141 1.00 40.56 83 ALA A CA 1
ATOM 677 C C . ALA A 1 83 ? -14.888 -43.311 25.341 1.00 40.56 83 ALA A C 1
ATOM 679 O O . ALA A 1 83 ? -14.886 -42.813 24.215 1.00 40.56 83 ALA A O 1
ATOM 680 N N . SER A 1 84 ? -13.776 -43.844 25.865 1.00 46.44 84 SER A N 1
ATOM 681 C CA . SER A 1 84 ? -12.440 -43.769 25.242 1.00 46.44 84 SER A CA 1
ATOM 682 C C . SER A 1 84 ? -12.269 -44.580 23.946 1.00 46.44 84 SER A C 1
ATOM 684 O O . SER A 1 84 ? -11.169 -44.656 23.406 1.00 46.44 84 SER A O 1
ATOM 686 N N . THR A 1 85 ? -13.338 -45.182 23.418 1.00 48.38 85 THR A N 1
ATOM 687 C CA . THR A 1 85 ? -13.332 -45.890 22.124 1.00 48.38 85 THR A CA 1
ATOM 688 C C . THR A 1 85 ? -13.967 -45.079 20.985 1.00 48.38 85 THR A C 1
ATOM 690 O O . THR A 1 85 ? -14.102 -45.587 19.874 1.00 48.38 85 THR A O 1
ATOM 693 N N . ILE A 1 86 ? -14.356 -43.820 21.218 1.00 50.53 86 ILE A N 1
ATOM 694 C CA . ILE A 1 86 ? -14.895 -42.937 20.175 1.00 50.53 86 ILE A CA 1
ATOM 695 C C . ILE A 1 86 ? -13.821 -41.908 19.815 1.00 50.53 86 ILE A C 1
ATOM 697 O O . ILE A 1 86 ? -13.538 -41.013 20.604 1.00 50.53 86 ILE A O 1
ATOM 701 N N . ALA A 1 87 ? -13.219 -42.048 18.628 1.00 52.19 87 ALA A N 1
ATOM 702 C CA . ALA A 1 87 ? -12.240 -41.094 18.110 1.00 52.19 87 ALA A CA 1
ATOM 703 C C . ALA A 1 87 ? -12.828 -39.675 18.104 1.00 52.19 87 ALA A C 1
ATOM 705 O 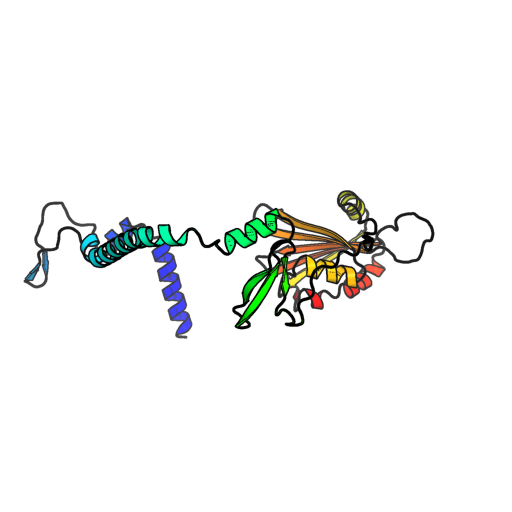O . ALA A 1 87 ? -13.903 -39.430 17.547 1.00 52.19 87 ALA A O 1
ATOM 706 N N . THR A 1 88 ? -12.128 -38.739 18.736 1.00 60.31 88 THR A N 1
ATOM 707 C CA . THR A 1 88 ? -12.561 -37.348 18.839 1.00 60.31 88 THR A CA 1
ATOM 708 C C . THR A 1 88 ? -12.377 -36.656 17.487 1.00 60.31 88 THR A C 1
ATOM 710 O O . THR A 1 88 ? -11.471 -36.990 16.728 1.00 60.31 88 THR A O 1
ATOM 713 N N . ALA A 1 89 ? -13.188 -35.640 17.168 1.00 59.28 89 ALA A N 1
ATOM 714 C CA . ALA A 1 89 ? -13.055 -34.887 15.909 1.00 59.28 89 ALA A CA 1
ATOM 715 C C . ALA A 1 89 ? -11.636 -34.317 15.694 1.00 59.28 89 ALA A C 1
ATOM 717 O O . ALA A 1 89 ? -11.182 -34.183 14.560 1.00 59.28 89 ALA A O 1
ATOM 718 N N . ARG A 1 90 ? -10.919 -34.040 16.789 1.00 63.88 90 ARG A N 1
ATOM 719 C CA . ARG A 1 90 ? -9.509 -33.642 16.783 1.00 63.88 90 ARG A CA 1
ATOM 720 C C . ARG A 1 90 ? -8.587 -34.753 16.270 1.00 63.88 90 ARG A C 1
ATOM 722 O O . ARG A 1 90 ? -7.753 -34.477 15.418 1.00 63.88 90 ARG A O 1
ATOM 729 N N . ASP A 1 91 ? -8.804 -35.993 16.699 1.00 66.25 91 ASP A N 1
ATOM 730 C CA . ASP A 1 91 ? -8.001 -37.155 16.295 1.00 66.25 91 ASP A CA 1
ATOM 731 C C . ASP A 1 91 ? -8.184 -37.467 14.802 1.00 66.25 91 ASP A C 1
ATOM 733 O O . ASP A 1 91 ? -7.242 -37.853 14.113 1.00 66.25 91 ASP A O 1
ATOM 737 N N . VAL A 1 92 ? -9.392 -37.234 14.274 1.00 65.81 92 VAL A N 1
ATOM 738 C CA . VAL A 1 92 ? -9.694 -37.374 12.840 1.00 65.81 92 VAL A CA 1
ATOM 739 C C . VAL A 1 92 ? -8.966 -36.311 12.014 1.00 65.81 92 VAL A C 1
ATOM 741 O O . VAL A 1 92 ? -8.399 -36.633 10.972 1.00 65.81 92 VAL A O 1
ATOM 744 N N . VAL A 1 93 ? -8.948 -35.056 12.476 1.00 70.00 93 VAL A N 1
ATOM 745 C CA . VAL A 1 93 ? -8.224 -33.965 11.801 1.00 70.00 93 VAL A CA 1
ATOM 746 C C . VAL A 1 93 ? -6.715 -34.202 11.852 1.00 70.00 93 VAL A C 1
ATOM 748 O O . VAL A 1 93 ? -6.033 -34.026 10.847 1.00 70.00 93 VAL A O 1
ATOM 751 N N . GLU A 1 94 ? -6.191 -34.649 12.990 1.00 70.06 94 GLU A N 1
ATOM 752 C CA . GLU A 1 94 ? -4.762 -34.902 13.171 1.00 70.06 94 GLU A CA 1
ATOM 753 C C . GLU A 1 94 ? -4.293 -36.095 12.323 1.00 70.06 94 GLU A C 1
ATOM 755 O O . GLU A 1 94 ? -3.311 -35.976 11.593 1.00 70.06 94 GLU A O 1
ATOM 760 N N . SER A 1 95 ? -5.069 -37.184 12.268 1.00 69.62 95 SER A N 1
ATOM 761 C CA . SER A 1 95 ? -4.812 -38.322 11.373 1.00 69.62 95 SER A CA 1
ATOM 762 C C . SER A 1 95 ? -4.910 -37.955 9.880 1.00 69.62 95 SER A C 1
ATOM 764 O O . SER A 1 95 ? -4.078 -38.378 9.068 1.00 69.62 95 SER A O 1
ATOM 766 N N . ALA A 1 96 ? -5.885 -37.124 9.494 1.00 66.94 96 ALA A N 1
ATOM 767 C CA . ALA A 1 96 ? -6.032 -36.642 8.118 1.00 66.94 96 ALA A CA 1
ATOM 768 C C . ALA A 1 96 ? -4.890 -35.696 7.698 1.00 66.94 96 ALA A C 1
ATOM 770 O O . ALA A 1 96 ? -4.451 -35.714 6.545 1.00 66.94 96 ALA A O 1
ATOM 771 N N . ASN A 1 97 ? -4.369 -34.907 8.639 1.00 70.81 97 ASN A N 1
ATOM 772 C CA . ASN A 1 97 ? -3.206 -34.052 8.416 1.00 70.81 97 ASN A CA 1
ATOM 773 C C . ASN A 1 97 ? -1.919 -34.877 8.303 1.00 70.81 97 ASN A C 1
ATOM 775 O O . ASN A 1 97 ? -1.128 -34.641 7.393 1.00 70.81 97 ASN A O 1
ATOM 779 N N . SER A 1 98 ? -1.730 -35.892 9.155 1.00 71.56 98 SER A N 1
ATOM 780 C CA . SER A 1 98 ? -0.570 -36.793 9.077 1.00 71.56 98 SER A CA 1
ATOM 781 C C . SER A 1 98 ? -0.538 -37.639 7.799 1.00 71.56 98 SER A C 1
ATOM 783 O O . SER A 1 98 ? 0.537 -38.034 7.359 1.00 71.56 98 SER A O 1
ATOM 785 N N . SER A 1 99 ? -1.693 -37.901 7.178 1.00 72.25 99 SER A N 1
ATOM 786 C CA . SER A 1 99 ? -1.800 -38.611 5.893 1.00 72.25 99 SER A CA 1
ATOM 787 C C . SER A 1 99 ? -1.736 -37.692 4.664 1.00 72.25 99 SER A C 1
ATOM 789 O O . SER A 1 99 ? -1.896 -38.167 3.541 1.00 72.25 99 SER A O 1
ATOM 791 N N . GLY A 1 100 ? -1.529 -36.381 4.851 1.00 70.94 100 GLY A N 1
ATOM 792 C CA . GLY A 1 100 ? -1.429 -35.401 3.762 1.00 70.94 100 GLY A CA 1
ATOM 793 C C . GLY A 1 100 ? -2.725 -35.182 2.972 1.00 70.94 100 GLY A C 1
ATOM 794 O O . GLY A 1 100 ? -2.708 -34.500 1.953 1.00 70.94 100 GLY A O 1
ATOM 795 N N . THR A 1 101 ? -3.844 -35.755 3.424 1.00 74.81 101 THR A N 1
ATOM 796 C CA . THR A 1 101 ? -5.141 -35.650 2.737 1.00 74.81 101 THR A CA 1
ATOM 797 C C . THR A 1 101 ? -5.935 -34.437 3.226 1.00 74.81 101 THR A C 1
ATOM 799 O O . THR A 1 101 ? -6.690 -33.852 2.456 1.00 74.81 101 THR A O 1
ATOM 802 N N . GLY A 1 102 ? -5.722 -34.018 4.480 1.00 78.69 102 GLY A N 1
ATOM 803 C CA . GLY A 1 102 ? -6.445 -32.911 5.103 1.00 78.69 102 GLY A CA 1
ATOM 804 C C . GLY A 1 102 ? -7.903 -33.254 5.417 1.00 78.69 102 GLY A C 1
ATOM 805 O O . GLY A 1 102 ? -8.456 -34.253 4.956 1.00 78.69 102 GLY A O 1
ATOM 806 N N . ALA A 1 103 ? -8.530 -32.442 6.262 1.00 83.75 103 ALA A N 1
ATOM 807 C CA . ALA A 1 103 ? -9.922 -32.584 6.666 1.00 83.75 103 ALA A CA 1
ATOM 808 C C . ALA A 1 103 ? -10.659 -31.250 6.519 1.00 83.75 103 ALA A C 1
ATOM 810 O O . ALA A 1 103 ? -10.115 -30.183 6.801 1.00 83.75 103 ALA A O 1
ATOM 811 N N . TRP A 1 104 ? -11.926 -31.313 6.109 1.00 84.75 104 TRP A N 1
ATOM 812 C CA . TRP A 1 104 ? -12.815 -30.153 6.100 1.00 84.75 104 TRP A CA 1
ATOM 813 C C . TRP A 1 104 ? -13.446 -29.975 7.481 1.00 84.75 104 TRP A C 1
ATOM 815 O O . TRP A 1 104 ? -14.230 -30.811 7.931 1.00 84.75 104 TRP A O 1
ATOM 825 N N . VAL A 1 105 ? -13.104 -28.876 8.149 1.00 87.25 105 VAL A N 1
ATOM 826 C CA . VAL A 1 105 ? -13.568 -28.538 9.497 1.00 87.25 105 VAL A CA 1
ATOM 827 C C . VAL A 1 105 ? -14.696 -27.523 9.408 1.00 87.25 105 VAL A C 1
ATOM 829 O O . VAL A 1 105 ? -14.590 -26.523 8.706 1.00 87.25 105 VAL A O 1
ATOM 832 N N . ARG A 1 106 ? -15.799 -27.764 10.119 1.00 88.38 106 ARG A N 1
ATOM 833 C CA . ARG A 1 106 ? -16.963 -26.872 10.117 1.00 88.38 106 ARG A CA 1
ATOM 834 C C . ARG A 1 106 ? -16.801 -25.752 11.142 1.00 88.38 106 ARG A C 1
ATOM 836 O O . ARG A 1 106 ? -16.687 -26.020 12.333 1.00 88.38 106 ARG A O 1
ATOM 843 N N . HIS A 1 107 ? -16.873 -24.514 10.672 1.00 86.75 107 HIS A N 1
ATOM 844 C CA . HIS A 1 107 ? -16.863 -23.287 11.460 1.00 86.75 107 HIS A CA 1
ATOM 845 C C . HIS A 1 107 ? -18.213 -22.571 11.371 1.00 86.75 107 HIS A C 1
ATOM 847 O O . HIS A 1 107 ? -19.001 -22.806 10.453 1.00 86.75 107 HIS A O 1
ATOM 853 N N . TRP A 1 108 ? -18.493 -21.707 12.347 1.00 88.44 108 TRP A N 1
ATOM 854 C CA . TRP A 1 108 ? -19.714 -20.907 12.416 1.00 88.44 108 TRP A CA 1
ATOM 855 C C . TRP A 1 108 ? -19.368 -19.426 12.300 1.00 88.44 108 TRP A C 1
ATOM 857 O O . TRP A 1 108 ? -18.525 -18.936 13.047 1.00 88.44 108 TRP A O 1
ATOM 867 N N . HIS A 1 109 ? -19.999 -18.713 11.367 1.00 88.50 109 HIS A N 1
ATOM 868 C CA . HIS A 1 109 ? -19.786 -17.280 11.192 1.00 88.50 109 HIS A CA 1
ATOM 869 C C . HIS A 1 109 ? -20.888 -16.488 11.905 1.00 88.50 109 HIS A C 1
ATOM 871 O O . HIS A 1 109 ? -22.054 -16.534 11.507 1.00 88.50 109 HIS A O 1
ATOM 877 N N . GLU A 1 110 ? -20.522 -15.742 12.951 1.00 80.19 110 GLU A N 1
ATOM 878 C CA . GLU A 1 110 ? -21.476 -15.033 13.818 1.00 80.19 110 GLU A CA 1
ATOM 879 C C . GLU A 1 110 ? -22.269 -13.944 13.082 1.00 80.19 110 GLU A C 1
ATOM 881 O O . GLU A 1 110 ? -23.461 -13.783 13.329 1.00 80.19 110 GLU A O 1
ATOM 886 N N . GLY A 1 111 ? -21.648 -13.244 12.125 1.00 71.31 111 GLY A N 1
ATOM 887 C CA . GLY A 1 111 ? -22.294 -12.140 11.406 1.00 71.31 111 GLY A CA 1
ATOM 888 C C . GLY A 1 111 ? -23.334 -12.574 10.368 1.00 71.31 111 GLY A C 1
ATOM 889 O O . GLY A 1 111 ? -24.254 -11.820 10.069 1.00 71.31 111 GLY A O 1
ATOM 890 N N . SER A 1 112 ? -23.205 -13.784 9.817 1.00 81.56 112 SER A N 1
ATOM 891 C CA . SER A 1 112 ? -24.157 -14.321 8.829 1.00 81.56 112 SER A CA 1
ATOM 892 C C . SER A 1 112 ? -25.061 -15.410 9.400 1.00 81.56 112 SER A C 1
ATOM 894 O O . SER A 1 112 ? -26.029 -15.788 8.745 1.00 81.56 112 SER A O 1
ATOM 896 N N . GLY A 1 113 ? -24.745 -15.940 10.588 1.00 86.06 113 GLY A N 1
ATOM 897 C CA . GLY A 1 113 ? -25.451 -17.072 11.184 1.00 86.06 113 GLY A CA 1
ATOM 898 C C . GLY A 1 113 ? -25.375 -18.349 10.341 1.00 86.06 113 GLY A C 1
ATOM 899 O O . GLY A 1 113 ? -26.270 -19.187 10.425 1.00 86.06 113 GLY A O 1
ATOM 900 N N . ARG A 1 114 ? -24.352 -18.4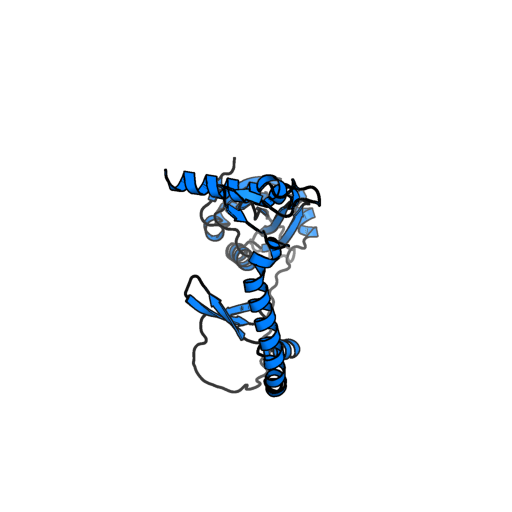90 9.486 1.00 84.50 114 ARG A N 1
ATOM 901 C CA . ARG A 1 114 ? -24.162 -19.649 8.600 1.00 84.50 114 ARG A CA 1
ATOM 902 C C . ARG A 1 114 ? -22.888 -20.401 8.960 1.00 84.50 114 ARG A C 1
ATOM 904 O O . ARG A 1 114 ? -21.895 -19.810 9.387 1.00 84.50 114 ARG A O 1
ATOM 911 N N . ALA A 1 115 ? -22.917 -21.715 8.750 1.00 85.06 115 ALA A N 1
ATOM 912 C CA . ALA A 1 115 ? -21.720 -22.537 8.840 1.00 85.06 115 ALA A CA 1
ATOM 913 C C . ALA A 1 115 ? -20.925 -22.482 7.530 1.00 85.06 115 ALA A C 1
ATOM 915 O O . ALA A 1 115 ? -21.521 -22.419 6.460 1.00 85.06 115 ALA A O 1
ATOM 916 N N . TYR A 1 116 ? -19.603 -22.569 7.624 1.00 88.75 116 TYR A N 1
ATOM 917 C CA . TYR A 1 116 ? -18.696 -22.755 6.493 1.00 88.75 116 TYR A CA 1
ATOM 918 C C . TYR A 1 116 ? -17.680 -23.847 6.824 1.00 88.75 116 TYR A C 1
ATOM 920 O O . TYR A 1 116 ? -17.499 -24.207 7.987 1.00 88.75 116 TYR A O 1
ATOM 928 N N . LEU A 1 117 ? -17.054 -24.423 5.808 1.00 90.00 117 LEU A N 1
ATOM 929 C CA . LEU A 1 117 ? -16.022 -25.439 5.956 1.00 90.00 117 LEU A CA 1
ATOM 930 C C . LEU A 1 117 ? -14.664 -24.827 5.651 1.00 90.00 117 LEU A C 1
ATOM 932 O O . LEU A 1 117 ? -14.545 -24.110 4.665 1.00 90.00 117 LEU A O 1
ATOM 936 N N . VAL A 1 118 ? -13.660 -25.140 6.460 1.00 86.81 118 VAL A N 1
ATOM 937 C CA . VAL A 1 118 ? -12.266 -24.754 6.241 1.00 86.81 118 VAL A CA 1
ATOM 938 C C . VAL A 1 118 ? -11.435 -26.012 6.072 1.00 86.81 118 VAL A C 1
ATOM 940 O O . VAL A 1 118 ? -11.512 -26.921 6.900 1.00 86.81 118 VAL A O 1
ATOM 943 N N . HIS A 1 119 ? -10.657 -26.090 5.001 1.00 87.62 119 HIS A N 1
ATOM 944 C CA . HIS A 1 119 ? -9.756 -27.210 4.789 1.00 87.62 119 HIS A CA 1
ATOM 945 C C . HIS A 1 119 ? -8.500 -27.062 5.657 1.00 87.62 119 HIS A C 1
ATOM 947 O O . HIS A 1 119 ? -7.825 -26.035 5.612 1.00 87.62 119 HIS A O 1
ATOM 953 N N . SER A 1 120 ? -8.165 -28.089 6.437 1.00 82.94 120 SER A N 1
ATOM 954 C CA . SER A 1 120 ? -7.110 -28.019 7.458 1.00 82.94 120 SER A CA 1
ATOM 955 C C . SER A 1 120 ? -5.693 -27.825 6.910 1.00 82.94 120 SER A C 1
ATOM 957 O O . SER A 1 120 ? -4.843 -27.320 7.637 1.00 82.94 120 SER A O 1
ATOM 959 N N . LEU A 1 121 ? -5.430 -28.218 5.658 1.00 78.75 121 LEU A N 1
ATOM 960 C CA . LEU A 1 121 ? -4.104 -28.089 5.036 1.00 78.75 121 LEU A CA 1
ATOM 961 C C . LEU A 1 121 ? -3.981 -26.868 4.121 1.00 78.75 121 LEU A C 1
ATOM 963 O O . LEU A 1 121 ? -2.937 -26.227 4.101 1.00 78.75 121 LEU A O 1
ATOM 967 N N . THR A 1 122 ? -5.025 -26.554 3.352 1.00 83.12 122 THR A N 1
ATOM 968 C CA . THR A 1 122 ? -4.978 -25.473 2.348 1.00 83.12 122 THR A CA 1
ATOM 969 C C . THR A 1 122 ? -5.511 -24.149 2.887 1.00 83.12 122 THR A C 1
ATOM 971 O O . THR A 1 122 ? -5.249 -23.107 2.297 1.00 83.12 122 THR A O 1
ATOM 974 N N . GLY A 1 123 ? -6.261 -24.168 3.994 1.00 83.25 123 GLY A N 1
ATOM 975 C CA . GLY A 1 123 ? -6.909 -22.981 4.555 1.00 83.25 123 GLY A CA 1
ATOM 976 C C . GLY A 1 123 ? -8.090 -22.463 3.727 1.00 83.25 123 GLY A C 1
ATOM 977 O O . GLY A 1 123 ? -8.660 -21.428 4.062 1.00 83.25 123 GLY A O 1
ATOM 978 N N . GLU A 1 124 ? -8.478 -23.165 2.659 1.00 85.75 124 GLU A N 1
ATOM 979 C CA . GLU A 1 124 ? -9.605 -22.785 1.809 1.00 85.75 124 GLU A CA 1
ATOM 980 C C . GLU A 1 124 ? -10.919 -22.844 2.590 1.00 85.75 124 GLU A C 1
ATOM 982 O O . GLU A 1 124 ? -11.171 -23.810 3.311 1.00 85.75 124 GLU A O 1
ATOM 987 N N . ALA A 1 125 ? -11.769 -21.827 2.419 1.00 88.00 125 ALA A N 1
ATOM 988 C CA . ALA A 1 125 ? -13.067 -21.731 3.074 1.00 88.00 125 ALA A CA 1
ATOM 989 C C . ALA A 1 125 ? -14.213 -21.820 2.054 1.00 88.00 125 ALA A C 1
ATOM 991 O O . ALA A 1 125 ? -14.256 -21.062 1.086 1.00 88.00 125 ALA A O 1
ATOM 992 N N . VAL A 1 126 ? -15.170 -22.721 2.284 1.00 90.31 126 VAL A N 1
ATOM 993 C CA . VAL A 1 126 ? -16.332 -22.947 1.410 1.00 90.31 126 VAL A CA 1
ATOM 994 C C . VAL A 1 126 ? -17.620 -22.872 2.226 1.00 90.31 126 VAL A C 1
ATOM 996 O O . VAL A 1 126 ? -17.750 -23.518 3.262 1.00 90.31 126 VAL A O 1
ATOM 999 N N . TRP A 1 127 ? -18.598 -22.095 1.759 1.00 82.75 127 TRP A N 1
ATOM 1000 C CA . TRP A 1 127 ? -19.835 -21.827 2.505 1.00 82.75 127 TRP A CA 1
ATOM 1001 C C . TRP A 1 127 ? -20.874 -22.957 2.459 1.00 82.75 127 TRP A C 1
ATOM 1003 O O . TRP A 1 127 ? -21.713 -23.015 3.345 1.00 82.75 127 TRP A O 1
ATOM 1013 N N . GLU A 1 128 ? -20.827 -23.869 1.484 1.00 72.88 128 GLU A N 1
ATOM 1014 C CA . GLU A 1 128 ? -21.716 -25.039 1.390 1.00 72.88 128 GLU A CA 1
ATOM 1015 C C . GLU A 1 128 ? -21.150 -26.040 0.365 1.00 72.88 128 GLU A C 1
ATOM 1017 O O . GLU A 1 128 ? -20.734 -25.648 -0.725 1.00 72.88 128 GLU A O 1
ATOM 1022 N N . ILE A 1 129 ? -21.133 -27.339 0.691 1.00 56.03 129 ILE A N 1
ATOM 1023 C CA . ILE A 1 129 ? -20.822 -28.392 -0.289 1.00 56.03 129 ILE A CA 1
ATOM 1024 C C . ILE A 1 129 ? -22.064 -28.578 -1.156 1.00 56.03 129 ILE A C 1
ATOM 1026 O O . ILE A 1 129 ? -23.135 -28.890 -0.633 1.00 56.03 129 ILE A O 1
ATOM 1030 N N . VAL A 1 130 ? -21.915 -28.446 -2.476 1.00 42.50 130 VAL A N 1
ATOM 1031 C CA . VAL A 1 130 ? -22.930 -28.875 -3.444 1.00 42.50 130 VAL A CA 1
ATOM 1032 C C . VAL A 1 130 ? -23.220 -30.354 -3.180 1.00 42.50 130 VAL A C 1
ATOM 1034 O O . VAL A 1 130 ? -22.386 -31.219 -3.452 1.00 42.50 130 VAL A O 1
ATOM 1037 N N . SER A 1 131 ? -24.375 -30.665 -2.589 1.00 44.66 131 SER A N 1
ATOM 1038 C CA . SER A 1 131 ? -24.790 -32.038 -2.308 1.00 44.66 131 SER A CA 1
ATOM 1039 C C . SER A 1 131 ? -25.135 -32.738 -3.625 1.00 44.66 131 SER A C 1
ATOM 1041 O O . SER A 1 131 ? -26.275 -32.785 -4.072 1.00 44.66 131 SER A O 1
ATOM 1043 N N . GLY A 1 132 ? -24.109 -33.266 -4.292 1.00 39.00 132 GLY A N 1
ATOM 1044 C CA . GLY A 1 132 ? -24.234 -33.801 -5.641 1.00 39.00 132 GLY A CA 1
ATOM 1045 C C . GLY A 1 132 ? -23.260 -34.931 -5.936 1.00 39.00 132 GLY A C 1
ATOM 1046 O O . GLY A 1 132 ? -22.240 -34.731 -6.579 1.00 39.00 132 GLY A O 1
ATOM 1047 N N . SER A 1 133 ? -23.669 -36.143 -5.560 1.00 33.16 133 SER A N 1
ATOM 1048 C CA . SER A 1 133 ? -23.212 -37.447 -6.066 1.00 33.16 133 SER A CA 1
ATOM 1049 C C . SER A 1 133 ? -21.835 -37.978 -5.629 1.00 33.16 133 SER A C 1
ATOM 1051 O O . SER A 1 133 ? -20.768 -37.529 -6.032 1.00 33.16 133 SER A O 1
ATOM 1053 N N . LYS A 1 134 ? -21.900 -39.072 -4.860 1.00 46.88 134 LYS A N 1
ATOM 1054 C CA . LYS A 1 134 ? -20.821 -40.042 -4.658 1.00 46.88 134 LYS A CA 1
ATOM 1055 C C . LYS A 1 134 ? -20.324 -40.553 -6.016 1.00 46.88 134 LYS A C 1
ATOM 1057 O O . LYS A 1 134 ? -21.061 -41.272 -6.690 1.00 46.88 134 LYS A O 1
ATOM 1062 N N . LYS A 1 135 ? -19.066 -40.286 -6.369 1.00 36.94 135 LYS A N 1
ATOM 1063 C CA . LYS A 1 135 ? -18.284 -41.166 -7.249 1.00 36.94 135 LYS A CA 1
ATOM 1064 C C . LYS A 1 135 ? -16.892 -41.368 -6.659 1.00 36.94 135 LYS A C 1
ATOM 1066 O O . LYS A 1 135 ? -16.170 -40.425 -6.369 1.00 36.94 135 LYS A O 1
ATOM 1071 N N . THR A 1 136 ? -16.597 -42.641 -6.446 1.00 38.12 136 THR A N 1
ATOM 1072 C CA . THR A 1 136 ? -15.330 -43.252 -6.035 1.00 38.12 136 THR A CA 1
ATOM 1073 C C . THR A 1 136 ? -14.127 -42.766 -6.851 1.00 38.12 136 THR A C 1
ATOM 1075 O O . THR A 1 136 ? -14.291 -42.446 -8.033 1.00 38.12 136 THR A O 1
ATOM 1078 N N . PRO A 1 137 ? -12.912 -42.776 -6.269 1.00 38.19 137 PRO A N 1
ATOM 1079 C CA . PRO A 1 137 ? -11.713 -42.278 -6.923 1.00 38.19 137 PRO A CA 1
ATOM 1080 C C . PRO A 1 137 ? -11.297 -43.258 -8.018 1.00 38.19 137 PRO A C 1
ATOM 1082 O O . PRO A 1 137 ? -10.967 -44.413 -7.757 1.00 38.19 137 PRO A O 1
ATOM 1085 N N . ARG A 1 138 ? -11.328 -42.799 -9.268 1.00 33.47 138 ARG A N 1
ATOM 1086 C CA . ARG A 1 138 ? -10.678 -43.491 -10.372 1.00 33.47 138 ARG A CA 1
ATOM 1087 C C . ARG A 1 138 ? -9.349 -42.795 -10.603 1.00 33.47 138 ARG A C 1
ATOM 1089 O O . ARG A 1 138 ? -9.312 -41.698 -11.152 1.00 33.47 138 ARG A O 1
ATOM 1096 N N . THR A 1 139 ? -8.285 -43.455 -10.156 1.00 45.06 139 THR A N 1
ATOM 1097 C CA . THR A 1 139 ? -6.911 -43.235 -10.597 1.00 45.06 139 THR A CA 1
ATOM 1098 C C . THR A 1 139 ? -6.904 -43.107 -12.114 1.00 45.06 139 THR A C 1
ATOM 1100 O O . THR A 1 139 ? -7.133 -44.076 -12.836 1.00 45.06 139 THR A O 1
ATOM 1103 N N . MET A 1 140 ? -6.687 -41.890 -12.586 1.00 33.62 140 MET A N 1
ATOM 1104 C CA . MET A 1 140 ? -6.250 -41.596 -13.937 1.00 33.62 140 MET A CA 1
ATOM 1105 C C . MET A 1 140 ? -5.085 -40.647 -13.748 1.00 33.62 140 MET A C 1
ATOM 1107 O O . MET A 1 140 ? -5.262 -39.476 -13.420 1.00 33.62 140 MET A O 1
ATOM 1111 N N . SER A 1 141 ? -3.892 -41.213 -13.895 1.00 40.94 141 SER A N 1
ATOM 1112 C CA . SER A 1 141 ? -2.687 -40.482 -14.228 1.00 40.94 141 SER A CA 1
ATOM 1113 C C . SER A 1 141 ? -3.024 -39.510 -15.353 1.00 40.94 141 SER A C 1
ATOM 1115 O O . SER A 1 141 ? -3.216 -39.908 -16.497 1.00 40.94 141 SER A O 1
ATOM 1117 N N . SER A 1 142 ? -3.142 -38.237 -15.011 1.00 33.81 142 SER A N 1
ATOM 1118 C CA . SER A 1 142 ? -3.089 -37.154 -15.972 1.00 33.81 142 SER A CA 1
ATOM 1119 C C . SER A 1 142 ? -2.044 -36.215 -15.427 1.00 33.81 142 SER A C 1
ATOM 1121 O O . SER A 1 142 ? -2.314 -35.419 -14.530 1.00 33.81 142 SER A O 1
ATOM 1123 N N . ALA A 1 143 ? -0.832 -36.380 -15.949 1.00 41.81 143 ALA A N 1
ATOM 1124 C CA . ALA A 1 143 ? 0.175 -35.345 -15.953 1.00 41.81 143 ALA A CA 1
ATOM 1125 C C . ALA A 1 143 ? -0.491 -34.076 -16.490 1.00 41.81 143 ALA A C 1
ATOM 1127 O O . ALA A 1 143 ? -0.711 -33.918 -17.687 1.00 41.81 143 ALA A O 1
ATOM 1128 N N . ARG A 1 144 ? -0.922 -33.216 -15.578 1.00 38.75 144 ARG A N 1
ATOM 1129 C CA . ARG A 1 144 ? -1.143 -31.818 -15.869 1.00 38.75 144 ARG A CA 1
ATOM 1130 C C . ARG A 1 144 ? -0.059 -31.137 -15.076 1.00 38.75 144 ARG A C 1
ATOM 1132 O O . ARG A 1 144 ? -0.169 -30.988 -13.864 1.00 38.75 144 ARG A O 1
ATOM 1139 N N . GLU A 1 145 ? 1.035 -30.871 -15.778 1.00 33.59 145 GLU A N 1
ATOM 1140 C CA . GLU A 1 145 ? 2.001 -29.868 -15.380 1.00 33.59 145 GLU A CA 1
ATOM 1141 C C . GLU A 1 145 ? 1.203 -28.665 -14.884 1.00 33.59 145 GLU A C 1
ATOM 1143 O O . GLU A 1 145 ? 0.548 -27.959 -15.654 1.00 33.59 145 GLU A O 1
ATOM 1148 N N . THR A 1 146 ? 1.212 -28.454 -13.572 1.00 35.56 146 THR A N 1
ATOM 1149 C CA . THR A 1 146 ? 1.063 -27.114 -13.038 1.00 35.56 146 THR A CA 1
ATOM 1150 C C . THR A 1 146 ? 2.306 -26.396 -13.530 1.00 35.56 146 THR A C 1
ATOM 1152 O O . THR A 1 146 ? 3.343 -26.410 -12.871 1.00 35.56 146 THR A O 1
ATOM 1155 N N . GLN A 1 147 ? 2.227 -25.850 -14.744 1.00 36.75 147 GLN A N 1
ATOM 1156 C CA . GLN A 1 147 ? 3.112 -24.790 -15.183 1.00 36.75 147 GLN A CA 1
ATOM 1157 C C . GLN A 1 147 ? 2.874 -23.641 -14.209 1.00 36.75 147 GLN A C 1
ATOM 1159 O O . GLN A 1 147 ? 1.998 -22.794 -14.370 1.00 36.75 147 GLN A O 1
ATOM 1164 N N . SER A 1 148 ? 3.630 -23.697 -13.119 1.00 38.88 148 SER A N 1
ATOM 1165 C CA . SER A 1 148 ? 4.079 -22.555 -12.360 1.00 38.88 148 SER A CA 1
ATOM 1166 C C . SER A 1 148 ? 4.821 -21.662 -13.348 1.00 38.88 148 SER A C 1
ATOM 1168 O O . SER A 1 148 ? 6.046 -21.672 -13.401 1.00 38.88 148 SER A O 1
ATOM 1170 N N . ASN A 1 149 ? 4.073 -20.903 -14.153 1.00 34.66 149 ASN A N 1
ATOM 1171 C CA . ASN A 1 149 ? 4.573 -19.730 -14.863 1.00 34.66 149 ASN A CA 1
ATOM 1172 C C . ASN A 1 149 ? 4.836 -18.636 -13.821 1.00 34.66 149 ASN A C 1
ATOM 1174 O O . ASN A 1 149 ? 4.249 -17.558 -13.838 1.00 34.66 149 ASN A O 1
ATOM 1178 N N . THR A 1 150 ? 5.684 -18.943 -12.844 1.00 46.72 150 THR A N 1
ATOM 1179 C CA . THR A 1 150 ? 6.362 -17.947 -12.036 1.00 46.72 150 THR A CA 1
ATOM 1180 C C . THR A 1 150 ? 7.412 -17.359 -12.956 1.00 46.72 150 THR A C 1
ATOM 1182 O O . THR A 1 150 ? 8.527 -17.874 -13.044 1.00 46.72 150 THR A O 1
ATOM 1185 N N . ALA A 1 151 ? 7.018 -16.314 -13.688 1.00 52.59 151 ALA A N 1
ATOM 1186 C CA . ALA A 1 151 ? 7.969 -15.352 -14.220 1.00 52.59 151 ALA A CA 1
ATOM 1187 C C . ALA A 1 151 ? 8.989 -15.023 -13.113 1.00 52.59 151 ALA A C 1
ATOM 1189 O O . ALA A 1 151 ? 8.605 -15.018 -11.935 1.00 52.59 151 ALA A O 1
ATOM 1190 N N . PRO A 1 152 ? 10.270 -14.819 -13.447 1.00 59.09 152 PRO A N 1
ATOM 1191 C CA . PRO A 1 152 ? 11.303 -14.584 -12.452 1.00 59.09 152 PRO A CA 1
ATOM 1192 C C . PRO A 1 152 ? 10.915 -13.376 -11.599 1.00 59.09 152 PRO A C 1
ATOM 1194 O O . PRO A 1 152 ? 10.942 -12.236 -12.050 1.00 59.09 152 PRO A O 1
ATOM 1197 N N . THR A 1 153 ? 10.501 -13.629 -10.359 1.00 73.50 153 THR A N 1
ATOM 1198 C CA . THR A 1 153 ? 10.237 -12.556 -9.409 1.00 73.50 153 THR A CA 1
ATOM 1199 C C . THR A 1 153 ? 11.575 -11.919 -9.066 1.00 73.50 153 THR A C 1
ATOM 1201 O O . THR A 1 153 ? 12.497 -12.619 -8.640 1.00 73.50 153 THR A O 1
ATOM 1204 N N . LEU A 1 154 ? 11.676 -10.599 -9.229 1.00 83.69 154 LEU A N 1
ATOM 1205 C CA . LEU A 1 154 ? 12.809 -9.814 -8.752 1.00 83.69 154 LEU A CA 1
AT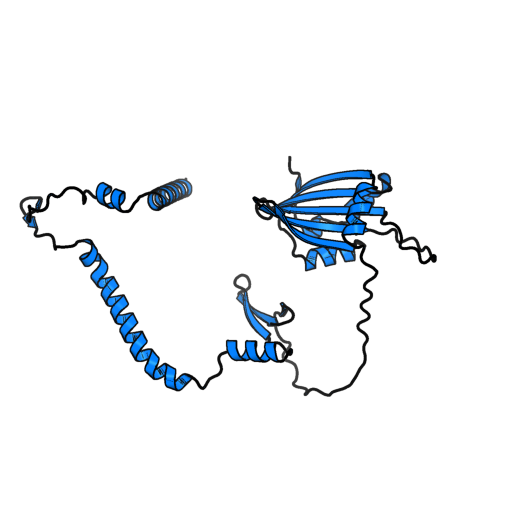OM 1206 C C . LEU A 1 154 ? 13.142 -10.211 -7.304 1.00 83.69 154 LEU A C 1
ATOM 1208 O O . LEU A 1 154 ? 12.282 -10.150 -6.421 1.00 83.69 154 LEU A O 1
ATOM 1212 N N . SER A 1 155 ? 14.377 -10.660 -7.065 1.00 87.69 155 SER A N 1
ATOM 1213 C CA . SER A 1 155 ? 14.812 -11.013 -5.710 1.00 87.69 155 SER A CA 1
ATOM 1214 C C . SER A 1 155 ? 14.771 -9.781 -4.802 1.00 87.69 155 SER A C 1
ATOM 1216 O O . SER A 1 155 ? 14.975 -8.663 -5.271 1.00 87.69 155 SER A O 1
ATOM 1218 N N . LEU A 1 156 ? 14.556 -9.969 -3.496 1.00 88.81 156 LEU A N 1
ATOM 1219 C CA . LEU A 1 156 ? 14.492 -8.851 -2.546 1.00 88.81 156 LEU A CA 1
ATOM 1220 C C . LEU A 1 156 ? 15.766 -7.986 -2.564 1.00 88.81 156 LEU A C 1
ATOM 1222 O O . LEU A 1 156 ? 15.672 -6.768 -2.540 1.00 88.81 156 LEU A O 1
ATOM 1226 N N . LEU A 1 157 ? 16.946 -8.603 -2.681 1.00 88.69 157 LEU A N 1
ATOM 1227 C CA . LEU A 1 157 ? 18.213 -7.868 -2.777 1.00 88.69 157 LEU A CA 1
ATOM 1228 C C . LEU A 1 157 ? 18.321 -7.068 -4.082 1.00 88.69 157 LEU A C 1
ATOM 1230 O O . LEU A 1 157 ? 18.797 -5.939 -4.077 1.00 88.69 157 LEU A O 1
ATOM 1234 N N . ALA A 1 158 ? 17.855 -7.634 -5.200 1.00 90.81 158 ALA A N 1
ATOM 1235 C CA . ALA A 1 158 ? 17.800 -6.907 -6.467 1.00 90.81 158 ALA A CA 1
ATOM 1236 C C . ALA A 1 158 ? 16.795 -5.745 -6.407 1.00 90.81 158 ALA A C 1
ATOM 1238 O O . ALA A 1 158 ? 17.052 -4.692 -6.982 1.00 90.81 158 ALA A O 1
ATOM 1239 N N . PHE A 1 159 ? 15.687 -5.916 -5.677 1.00 92.94 159 PHE A N 1
ATOM 1240 C CA . PHE A 1 159 ? 14.734 -4.843 -5.405 1.00 92.94 159 PHE A CA 1
ATOM 1241 C C . PHE A 1 159 ? 15.395 -3.702 -4.629 1.00 92.94 159 PHE A C 1
ATOM 1243 O O . PHE A 1 159 ? 15.293 -2.556 -5.039 1.00 92.94 159 PHE A O 1
ATOM 1250 N N . GLU A 1 160 ? 16.088 -3.999 -3.530 1.00 92.56 160 GLU A N 1
ATOM 1251 C CA . GLU A 1 160 ? 16.722 -2.972 -2.691 1.00 92.56 160 GLU A CA 1
ATOM 1252 C C . GLU A 1 160 ? 17.809 -2.200 -3.446 1.00 92.56 160 GLU A C 1
ATOM 1254 O O . GLU A 1 160 ? 17.788 -0.972 -3.443 1.00 92.56 160 GLU A O 1
ATOM 1259 N N . ASN A 1 161 ? 18.691 -2.897 -4.170 1.00 92.56 161 ASN A N 1
ATOM 1260 C CA . ASN A 1 161 ? 19.729 -2.241 -4.971 1.00 92.56 161 ASN A CA 1
ATOM 1261 C C . ASN A 1 161 ? 19.123 -1.279 -5.999 1.00 92.56 161 ASN A C 1
ATOM 1263 O O . ASN A 1 161 ? 19.573 -0.148 -6.148 1.00 92.56 161 ASN A O 1
ATOM 1267 N N . ARG A 1 162 ? 18.064 -1.723 -6.679 1.00 91.75 162 ARG A N 1
ATOM 1268 C CA . ARG A 1 162 ? 17.427 -0.942 -7.736 1.00 91.75 162 ARG A CA 1
ATOM 1269 C C . ARG A 1 162 ? 16.555 0.189 -7.210 1.00 91.75 162 ARG A C 1
ATOM 1271 O O . ARG A 1 162 ? 16.436 1.230 -7.848 1.00 91.75 162 ARG A O 1
ATOM 1278 N N . TRP A 1 163 ? 15.962 0.010 -6.035 1.00 93.88 163 TRP A N 1
ATOM 1279 C CA . TRP A 1 163 ? 15.200 1.054 -5.365 1.00 93.88 163 TRP A CA 1
ATOM 1280 C C . TRP A 1 163 ? 16.041 2.319 -5.180 1.00 93.88 163 TRP A C 1
ATOM 1282 O O . TRP A 1 163 ? 15.551 3.418 -5.434 1.00 93.88 163 TRP A O 1
ATOM 1292 N N . ASP A 1 164 ? 17.309 2.169 -4.792 1.00 92.38 164 ASP A N 1
ATOM 1293 C CA . ASP A 1 164 ? 18.229 3.286 -4.563 1.00 92.38 164 ASP A CA 1
ATOM 1294 C C . ASP A 1 164 ? 18.708 3.983 -5.845 1.00 92.38 164 ASP A C 1
ATOM 1296 O O . ASP A 1 164 ? 19.078 5.156 -5.795 1.00 92.38 164 ASP A O 1
ATOM 1300 N N . GLU A 1 165 ? 18.643 3.304 -6.989 1.00 92.75 165 GLU A N 1
ATOM 1301 C CA . GLU A 1 165 ? 19.004 3.857 -8.300 1.00 92.75 165 GLU A CA 1
ATOM 1302 C C . GLU A 1 165 ? 17.880 4.699 -8.922 1.00 92.75 165 GLU A C 1
ATOM 1304 O O . GLU A 1 165 ? 18.148 5.629 -9.687 1.00 92.75 165 GLU A O 1
ATOM 1309 N N . LEU A 1 166 ? 16.618 4.395 -8.601 1.00 91.88 166 LEU A N 1
ATOM 1310 C CA . LEU A 1 166 ? 15.467 5.107 -9.150 1.00 91.88 166 LEU A CA 1
ATOM 1311 C C . LEU A 1 166 ? 15.253 6.473 -8.490 1.00 91.88 166 LEU A C 1
ATOM 1313 O O . LEU A 1 166 ? 15.447 6.665 -7.287 1.00 91.88 166 LEU A O 1
ATOM 1317 N N . VAL A 1 167 ? 14.754 7.419 -9.285 1.00 92.62 167 VAL A N 1
ATOM 1318 C CA . VAL A 1 167 ? 14.396 8.755 -8.805 1.00 92.62 167 VAL A CA 1
ATOM 1319 C C . VAL A 1 167 ? 13.197 8.662 -7.860 1.00 92.62 167 VAL A C 1
ATOM 1321 O O . VAL A 1 167 ? 12.222 7.949 -8.122 1.00 92.62 167 VAL A O 1
ATOM 1324 N N . ASP A 1 168 ? 13.267 9.410 -6.758 1.00 93.44 168 ASP A N 1
ATOM 1325 C CA . ASP A 1 168 ? 12.147 9.565 -5.836 1.00 93.44 168 ASP A CA 1
ATOM 1326 C C . ASP A 1 168 ? 10.982 10.266 -6.542 1.00 93.44 168 ASP A C 1
ATOM 1328 O O . ASP A 1 168 ? 11.086 11.428 -6.939 1.00 93.44 168 ASP A O 1
ATOM 1332 N N . GLY A 1 169 ? 9.870 9.552 -6.715 1.00 90.38 169 GLY A N 1
ATOM 1333 C CA . GLY A 1 169 ? 8.641 10.129 -7.257 1.00 90.38 169 GLY A CA 1
ATOM 1334 C C . GLY A 1 169 ? 7.627 10.482 -6.174 1.00 90.38 169 GLY A C 1
ATOM 1335 O O . GLY A 1 169 ? 6.491 10.840 -6.489 1.00 90.38 169 GLY A O 1
ATOM 1336 N N . GLY A 1 170 ? 8.039 10.415 -4.906 1.00 93.25 170 GLY A N 1
ATOM 1337 C CA . GLY A 1 170 ? 7.263 10.834 -3.757 1.00 93.25 170 GLY A CA 1
ATOM 1338 C C . GLY A 1 170 ? 6.352 9.740 -3.216 1.00 93.25 170 GLY A C 1
ATOM 1339 O O . GLY A 1 170 ? 6.573 8.540 -3.365 1.00 93.25 170 GLY A O 1
ATOM 1340 N N . GLY A 1 171 ? 5.313 10.168 -2.514 1.00 93.69 171 GLY A N 1
ATOM 1341 C CA . GLY A 1 171 ? 4.447 9.263 -1.786 1.00 93.69 171 GLY A CA 1
ATOM 1342 C C . GLY A 1 171 ? 3.250 9.975 -1.193 1.00 93.69 171 GLY A C 1
ATOM 1343 O O . GLY A 1 171 ? 3.101 11.193 -1.307 1.00 93.69 171 GLY A O 1
ATOM 1344 N N . PHE A 1 172 ? 2.385 9.212 -0.543 1.00 94.12 172 PHE A N 1
ATOM 1345 C CA . PHE A 1 172 ? 1.281 9.775 0.215 1.00 94.12 172 PHE A CA 1
ATOM 1346 C C . PHE A 1 172 ? 1.009 8.969 1.470 1.00 94.12 172 PHE A C 1
ATOM 1348 O O . PHE A 1 172 ? 1.234 7.763 1.542 1.00 94.12 172 PHE A O 1
ATOM 1355 N N . ASN A 1 173 ? 0.449 9.664 2.448 1.00 95.31 173 ASN A N 1
ATOM 1356 C CA . ASN A 1 173 ? -0.022 9.077 3.683 1.00 95.31 173 ASN A CA 1
ATOM 1357 C C . ASN A 1 173 ? -1.533 9.240 3.741 1.00 95.31 173 ASN A C 1
ATOM 1359 O O . ASN A 1 173 ? -2.060 10.339 3.556 1.00 95.31 173 ASN A O 1
ATOM 1363 N N . CYS A 1 174 ? -2.243 8.153 3.998 1.00 94.56 174 CYS A N 1
ATOM 1364 C CA . CYS A 1 174 ? -3.685 8.202 4.149 1.00 94.56 174 CYS A CA 1
ATOM 1365 C C . CYS A 1 174 ? -4.156 7.250 5.236 1.00 94.56 174 CYS A C 1
ATOM 1367 O O . CYS A 1 174 ? -3.519 6.245 5.547 1.00 94.56 174 CYS A O 1
ATOM 1369 N N . ARG A 1 175 ? -5.306 7.573 5.814 1.00 95.75 175 ARG A N 1
ATOM 1370 C CA . ARG A 1 175 ? -6.020 6.670 6.701 1.00 95.75 175 ARG A CA 1
ATOM 1371 C C . ARG A 1 175 ? -6.967 5.831 5.867 1.00 95.75 175 ARG A C 1
ATOM 1373 O O . ARG A 1 175 ? -7.731 6.389 5.081 1.00 95.75 175 ARG A O 1
ATOM 1380 N N . VAL A 1 176 ? -6.923 4.520 6.047 1.00 95.56 176 VAL A N 1
ATOM 1381 C CA . VAL A 1 176 ? -7.728 3.557 5.296 1.00 95.56 176 VAL A CA 1
ATOM 1382 C C . VAL A 1 176 ? -8.837 2.972 6.160 1.00 95.56 176 VAL A C 1
ATOM 1384 O O . VAL A 1 176 ? -8.732 2.904 7.382 1.00 95.56 176 VAL A O 1
ATOM 1387 N N . SER A 1 177 ? -9.921 2.532 5.521 1.00 94.81 177 SER A N 1
ATOM 1388 C CA . SER A 1 177 ? -11.034 1.891 6.233 1.00 94.81 177 SER A CA 1
ATOM 1389 C C . SER A 1 177 ? -10.689 0.493 6.756 1.00 94.81 177 SER A C 1
ATOM 1391 O O . SER A 1 177 ? -11.236 0.054 7.766 1.00 94.81 177 SER A O 1
ATOM 1393 N N . ARG A 1 178 ? -9.779 -0.204 6.067 1.00 94.12 178 ARG A N 1
ATOM 1394 C CA . ARG A 1 178 ? -9.308 -1.548 6.406 1.00 94.12 178 ARG A CA 1
ATOM 1395 C C . ARG A 1 178 ? -7.924 -1.794 5.816 1.00 94.12 178 ARG A C 1
ATOM 1397 O O . ARG A 1 178 ? -7.584 -1.222 4.782 1.00 94.12 178 ARG A O 1
ATOM 1404 N N . ILE A 1 179 ? -7.178 -2.704 6.432 1.00 94.62 179 ILE A N 1
ATOM 1405 C CA . ILE A 1 179 ? -5.951 -3.257 5.855 1.00 94.62 179 ILE A CA 1
ATOM 1406 C C . ILE A 1 179 ? -6.334 -4.545 5.116 1.00 94.62 179 ILE A C 1
ATOM 1408 O O . ILE A 1 179 ? -6.950 -5.417 5.729 1.00 94.62 179 ILE A O 1
ATOM 1412 N N . PRO A 1 180 ? -6.047 -4.662 3.810 1.00 95.25 180 PRO A N 1
ATOM 1413 C CA . PRO A 1 180 ? -6.404 -5.844 3.029 1.00 95.25 180 PRO A CA 1
ATOM 1414 C C . PRO A 1 180 ? -5.542 -7.045 3.417 1.00 95.25 180 PRO A C 1
ATOM 1416 O O . PRO A 1 180 ? -4.374 -6.869 3.746 1.00 95.25 180 PRO A O 1
ATOM 1419 N N . ASP A 1 181 ? -6.058 -8.266 3.299 1.00 94.88 181 ASP A N 1
ATOM 1420 C CA . ASP A 1 181 ? -5.255 -9.482 3.486 1.00 94.88 181 ASP A CA 1
ATOM 1421 C C . ASP A 1 181 ? -4.156 -9.626 2.416 1.00 94.88 181 ASP A C 1
ATOM 1423 O O . ASP A 1 181 ? -4.271 -9.107 1.302 1.00 94.88 181 ASP A O 1
ATOM 1427 N N . THR A 1 182 ? -3.094 -10.376 2.733 1.00 94.50 182 THR A N 1
ATOM 1428 C CA . THR A 1 182 ? -1.958 -10.656 1.828 1.00 94.50 182 THR A CA 1
ATOM 1429 C C . THR A 1 182 ? -2.388 -11.187 0.473 1.00 94.50 182 THR A C 1
ATOM 1431 O O . THR A 1 182 ? -1.973 -10.658 -0.557 1.00 94.50 182 THR A O 1
ATOM 1434 N N . HIS A 1 183 ? -3.287 -12.170 0.445 1.00 94.88 183 HIS A N 1
ATOM 1435 C CA . HIS A 1 183 ? -3.736 -12.742 -0.818 1.00 94.88 183 HIS A CA 1
ATOM 1436 C C . HIS A 1 183 ? -4.522 -11.739 -1.673 1.00 94.88 183 HIS A C 1
ATOM 1438 O O . HIS A 1 183 ? -4.289 -11.643 -2.877 1.00 94.88 183 HIS A O 1
ATOM 1444 N N . VAL A 1 184 ? -5.404 -10.957 -1.042 1.00 95.69 184 VAL A N 1
ATOM 1445 C CA . VAL A 1 184 ? -6.256 -9.971 -1.721 1.00 95.69 184 VAL A CA 1
ATOM 1446 C C . VAL A 1 184 ? -5.406 -8.862 -2.338 1.00 95.69 184 VAL A C 1
ATOM 1448 O O . VAL A 1 184 ? -5.597 -8.524 -3.503 1.00 95.69 184 VAL A O 1
ATOM 1451 N N . LEU A 1 185 ? -4.422 -8.344 -1.596 1.00 96.12 185 LEU A N 1
ATOM 1452 C CA . LEU A 1 185 ? -3.500 -7.327 -2.102 1.00 96.12 185 LEU A CA 1
ATOM 1453 C C . LEU A 1 185 ? -2.615 -7.848 -3.226 1.00 96.12 185 LEU A C 1
ATOM 1455 O O . LEU A 1 185 ? -2.521 -7.206 -4.268 1.00 96.12 185 LEU A O 1
ATOM 1459 N N . ALA A 1 186 ? -2.027 -9.030 -3.062 1.00 95.06 186 ALA A N 1
ATOM 1460 C CA . ALA A 1 186 ? -1.200 -9.620 -4.105 1.00 95.06 186 ALA A CA 1
ATOM 1461 C C . ALA A 1 186 ? -2.002 -9.940 -5.375 1.00 95.06 186 ALA A C 1
ATOM 1463 O O . ALA A 1 186 ? -1.468 -9.854 -6.478 1.00 95.06 186 ALA A O 1
ATOM 1464 N N . GLN A 1 187 ? -3.266 -10.355 -5.251 1.00 95.94 187 GLN A N 1
ATOM 1465 C CA . GLN A 1 187 ? -4.141 -10.581 -6.401 1.00 95.94 187 GLN A CA 1
ATOM 1466 C C . GLN A 1 187 ? -4.513 -9.267 -7.097 1.00 95.94 187 GLN A C 1
ATOM 1468 O O . GLN A 1 187 ? -4.437 -9.204 -8.320 1.00 95.94 187 GLN A O 1
ATOM 1473 N N . HIS A 1 188 ? -4.861 -8.230 -6.331 1.00 96.56 188 HIS A N 1
ATOM 1474 C CA . HIS A 1 188 ? -5.193 -6.903 -6.858 1.00 96.56 188 HIS A CA 1
ATOM 1475 C C . HIS A 1 188 ? -4.020 -6.257 -7.595 1.00 96.56 188 HIS A C 1
ATOM 1477 O O . HIS A 1 188 ? -4.193 -5.711 -8.678 1.00 96.56 188 HIS A O 1
ATOM 1483 N N . LEU A 1 189 ? -2.813 -6.343 -7.034 1.00 96.12 189 LEU A N 1
ATOM 1484 C CA . LEU A 1 189 ? -1.608 -5.839 -7.691 1.00 96.12 189 LEU A CA 1
ATOM 1485 C C . LEU A 1 189 ? -1.360 -6.579 -9.012 1.00 96.12 189 LEU A C 1
ATOM 1487 O O . LEU A 1 189 ? -1.174 -5.938 -10.042 1.00 96.12 189 LEU A O 1
ATOM 1491 N N . ARG A 1 190 ? -1.485 -7.913 -9.016 1.00 94.62 190 ARG A N 1
ATOM 1492 C CA . ARG A 1 190 ? -1.332 -8.723 -10.235 1.00 94.62 190 ARG A CA 1
ATOM 1493 C C . ARG A 1 190 ? -2.376 -8.425 -11.306 1.00 94.62 190 ARG A C 1
ATOM 1495 O O . ARG A 1 190 ? -2.036 -8.458 -12.479 1.00 94.62 190 ARG A O 1
ATOM 1502 N N . SER A 1 191 ? -3.624 -8.135 -10.934 1.00 95.00 191 SER A N 1
ATOM 1503 C CA . SER A 1 191 ? -4.662 -7.777 -11.913 1.00 95.00 191 SER A CA 1
ATOM 1504 C C . SER A 1 191 ? -4.460 -6.396 -12.543 1.00 95.00 191 SER A C 1
ATOM 1506 O O . SER A 1 191 ? -5.172 -6.062 -13.482 1.00 95.00 191 SER A O 1
ATOM 1508 N N . HIS A 1 192 ? -3.529 -5.603 -12.010 1.00 94.88 192 HIS A N 1
ATOM 1509 C CA . HIS A 1 192 ? -3.166 -4.271 -12.489 1.00 94.88 192 HIS A CA 1
ATOM 1510 C C . HIS A 1 192 ? -1.712 -4.215 -12.990 1.00 94.88 192 HIS A C 1
ATOM 1512 O O . HIS A 1 192 ? -1.118 -3.139 -13.023 1.00 94.88 192 HIS A O 1
ATOM 1518 N N . ASP A 1 193 ? -1.150 -5.372 -13.358 1.00 93.62 193 ASP A N 1
ATOM 1519 C CA . ASP A 1 193 ? 0.200 -5.537 -13.912 1.00 93.62 193 ASP A CA 1
ATOM 1520 C C . ASP A 1 193 ? 1.343 -5.147 -12.960 1.00 93.62 193 ASP A C 1
ATOM 1522 O O . ASP A 1 193 ? 2.448 -4.812 -13.382 1.00 93.62 193 ASP A O 1
ATOM 1526 N N . PHE A 1 194 ? 1.103 -5.242 -11.651 1.00 94.69 194 PHE A N 1
ATOM 1527 C CA . PHE A 1 194 ? 2.140 -5.122 -10.631 1.00 94.69 194 PHE A CA 1
ATOM 1528 C C . PHE A 1 194 ? 2.526 -6.496 -10.079 1.00 94.69 194 PHE A C 1
ATOM 1530 O O . PHE A 1 194 ? 1.686 -7.363 -9.814 1.00 94.69 194 PHE A O 1
ATOM 1537 N N . ARG A 1 195 ? 3.818 -6.683 -9.827 1.00 94.56 195 ARG A N 1
ATOM 1538 C CA . ARG A 1 195 ? 4.377 -7.873 -9.182 1.00 94.56 195 ARG A CA 1
ATOM 1539 C C . ARG A 1 195 ? 4.793 -7.548 -7.756 1.00 94.56 195 ARG A C 1
ATOM 1541 O O . ARG A 1 195 ? 5.356 -6.493 -7.491 1.00 94.56 195 ARG A O 1
ATOM 1548 N N . VAL A 1 196 ? 4.530 -8.467 -6.831 1.00 95.44 196 VAL A N 1
ATOM 1549 C CA . VAL A 1 196 ? 4.940 -8.336 -5.426 1.00 95.44 196 VAL A CA 1
ATOM 1550 C C . VAL A 1 196 ? 6.325 -8.953 -5.260 1.00 95.44 196 VAL A C 1
ATOM 1552 O O . VAL A 1 196 ? 6.503 -10.139 -5.529 1.00 95.44 196 VAL A O 1
ATOM 1555 N N . ALA A 1 197 ? 7.293 -8.154 -4.816 1.00 94.75 197 ALA A N 1
ATOM 1556 C CA . ALA A 1 197 ? 8.633 -8.615 -4.462 1.00 94.75 197 ALA A CA 1
ATOM 1557 C C . ALA A 1 197 ? 8.668 -9.191 -3.040 1.00 94.75 197 ALA A C 1
ATOM 1559 O O . ALA A 1 197 ? 9.311 -10.207 -2.790 1.00 94.75 197 ALA A O 1
ATOM 1560 N N . SER A 1 198 ? 7.965 -8.551 -2.101 1.00 95.06 198 SER A N 1
ATOM 1561 C CA . SER A 1 198 ? 7.902 -8.983 -0.705 1.00 95.06 198 SER A CA 1
ATOM 1562 C C . SER A 1 198 ? 6.619 -8.499 -0.039 1.00 95.06 198 SER A C 1
ATOM 1564 O O . SER A 1 198 ? 6.133 -7.410 -0.330 1.00 95.06 198 SER A O 1
ATOM 1566 N N . ASP A 1 199 ? 6.078 -9.303 0.869 1.00 95.00 199 ASP A N 1
ATOM 1567 C CA . ASP A 1 199 ? 4.968 -8.939 1.745 1.00 95.00 199 ASP A CA 1
ATOM 1568 C C . ASP A 1 199 ? 5.231 -9.563 3.115 1.00 95.00 199 ASP A C 1
ATOM 1570 O O . ASP A 1 199 ? 5.247 -10.789 3.258 1.00 95.00 199 ASP A O 1
ATOM 1574 N N . GLY A 1 200 ? 5.498 -8.729 4.116 1.00 93.00 200 GLY A N 1
ATOM 1575 C CA . GLY A 1 200 ? 5.891 -9.216 5.429 1.00 93.00 200 GLY A CA 1
ATOM 1576 C C . GLY A 1 200 ? 5.681 -8.213 6.550 1.00 93.00 200 GLY A C 1
ATOM 1577 O O . GLY A 1 200 ? 5.525 -7.011 6.344 1.00 93.00 200 GLY A O 1
ATOM 1578 N N . LEU A 1 201 ? 5.690 -8.728 7.777 1.00 90.25 201 LEU A N 1
ATOM 1579 C CA . LEU A 1 201 ? 5.684 -7.908 8.983 1.00 90.25 201 LEU A CA 1
ATOM 1580 C C . LEU A 1 201 ? 7.112 -7.440 9.271 1.00 90.25 201 LEU A C 1
ATOM 1582 O O . LEU A 1 201 ? 7.982 -8.259 9.576 1.00 90.25 201 LEU A O 1
ATOM 1586 N N . ARG A 1 202 ? 7.354 -6.128 9.221 1.00 82.50 202 ARG A N 1
ATOM 1587 C CA . ARG A 1 202 ? 8.573 -5.543 9.777 1.00 82.50 202 ARG A CA 1
ATOM 1588 C C . ARG A 1 202 ? 8.340 -5.297 11.264 1.00 82.50 202 ARG A C 1
ATOM 1590 O O . ARG A 1 202 ? 7.454 -4.543 11.659 1.00 82.50 202 ARG A O 1
ATOM 1597 N N . ARG A 1 203 ? 9.140 -5.959 12.105 1.00 66.81 203 ARG A N 1
ATOM 1598 C CA . ARG A 1 203 ? 9.228 -5.611 13.527 1.00 66.81 203 ARG A CA 1
ATOM 1599 C C . ARG A 1 203 ? 10.032 -4.326 13.636 1.00 66.81 203 ARG A C 1
ATOM 1601 O O . ARG A 1 203 ? 11.252 -4.368 13.552 1.00 66.81 203 ARG A O 1
ATOM 1608 N N . ASN A 1 204 ? 9.336 -3.213 13.812 1.00 69.50 204 ASN A N 1
ATOM 1609 C CA . ASN A 1 204 ? 9.920 -2.050 14.459 1.00 69.50 204 ASN A CA 1
ATOM 1610 C C . ASN A 1 204 ? 9.575 -2.155 15.949 1.00 69.50 204 ASN A C 1
ATOM 1612 O O . ASN A 1 204 ? 8.469 -2.575 16.280 1.00 69.50 204 ASN A O 1
ATOM 1616 N N . ASP A 1 205 ? 10.511 -1.823 16.839 1.00 60.19 205 ASP A N 1
ATOM 1617 C CA . ASP A 1 205 ? 10.504 -2.174 18.275 1.00 60.19 205 ASP A CA 1
ATOM 1618 C C . ASP A 1 205 ? 9.271 -1.726 19.100 1.00 60.19 205 ASP A C 1
ATOM 1620 O O . ASP A 1 205 ? 9.157 -2.086 20.271 1.00 60.19 205 ASP A O 1
ATOM 1624 N N . ALA A 1 206 ? 8.326 -0.987 18.510 1.00 63.06 206 ALA A N 1
ATOM 1625 C CA . ALA A 1 206 ? 7.089 -0.547 19.154 1.00 63.06 206 ALA A CA 1
ATOM 1626 C C . ALA A 1 206 ? 5.793 -1.017 18.460 1.00 63.06 206 ALA A C 1
ATOM 1628 O O . ALA A 1 206 ? 4.81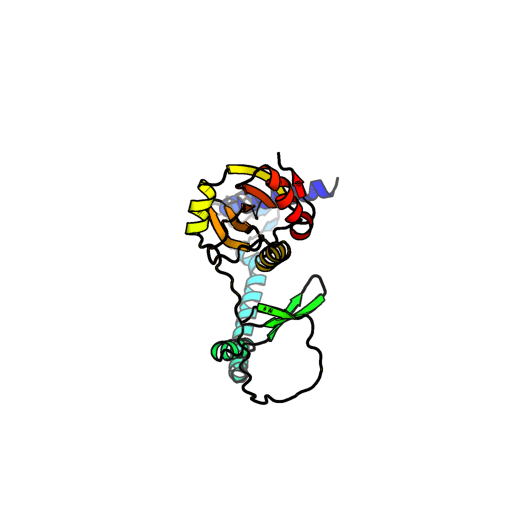5 -1.253 19.163 1.00 63.06 206 ALA A O 1
ATOM 1629 N N . ASP A 1 207 ? 5.778 -1.223 17.134 1.00 72.50 207 ASP A N 1
ATOM 1630 C CA . ASP A 1 207 ? 4.539 -1.417 16.364 1.00 72.50 207 ASP A CA 1
ATOM 1631 C C . ASP A 1 207 ? 4.673 -2.510 15.288 1.00 72.50 207 ASP A C 1
ATOM 1633 O O . ASP A 1 207 ? 5.675 -2.606 14.574 1.00 72.50 207 ASP A O 1
ATOM 1637 N N . GLN A 1 208 ? 3.630 -3.336 15.141 1.00 83.25 208 GLN A N 1
ATOM 1638 C CA . GLN A 1 208 ? 3.523 -4.295 14.038 1.00 83.25 208 GLN A CA 1
ATOM 1639 C C . GLN A 1 208 ? 3.136 -3.552 12.755 1.00 83.25 208 GLN A C 1
ATOM 1641 O O . GLN A 1 208 ? 1.961 -3.270 12.518 1.00 83.25 208 GLN A O 1
ATOM 1646 N N . GLN A 1 209 ? 4.132 -3.248 11.924 1.00 93.50 209 GLN A N 1
ATOM 1647 C CA . GLN A 1 209 ? 3.922 -2.682 10.595 1.00 93.50 209 GLN A CA 1
ATOM 1648 C C . GLN A 1 209 ? 4.053 -3.775 9.537 1.00 93.50 209 GLN A C 1
ATOM 1650 O O . GLN A 1 209 ? 4.978 -4.589 9.564 1.00 93.50 209 GLN A O 1
ATOM 1655 N N . ARG A 1 210 ? 3.118 -3.804 8.589 1.00 95.12 210 ARG A N 1
ATOM 1656 C CA . ARG A 1 210 ? 3.202 -4.677 7.418 1.00 95.12 210 ARG A CA 1
ATOM 1657 C C . ARG A 1 210 ? 3.743 -3.881 6.244 1.00 95.12 210 ARG A C 1
ATOM 1659 O O . ARG A 1 210 ? 3.140 -2.882 5.863 1.00 95.12 210 ARG A O 1
ATOM 1666 N N . THR A 1 211 ? 4.839 -4.346 5.666 1.00 96.44 211 THR A N 1
ATOM 1667 C CA . THR A 1 211 ? 5.486 -3.727 4.512 1.00 96.44 211 THR A CA 1
ATOM 1668 C C . THR A 1 211 ? 5.289 -4.607 3.287 1.00 96.44 211 THR A C 1
ATOM 1670 O O . THR A 1 211 ? 5.530 -5.814 3.335 1.00 96.44 211 THR A O 1
ATOM 1673 N N . VAL A 1 212 ? 4.857 -3.994 2.190 1.00 96.94 212 VAL A N 1
ATOM 1674 C CA . VAL A 1 212 ? 4.641 -4.653 0.904 1.00 96.94 212 VAL A CA 1
ATOM 1675 C C . VAL A 1 212 ? 5.451 -3.923 -0.151 1.00 96.94 212 VAL A C 1
ATOM 1677 O O . VAL A 1 212 ? 5.236 -2.739 -0.390 1.00 96.94 212 VAL A O 1
ATOM 1680 N N . LEU A 1 213 ? 6.375 -4.644 -0.771 1.00 96.88 213 LEU A N 1
ATOM 1681 C CA . LEU A 1 213 ? 7.247 -4.164 -1.833 1.00 96.88 213 LEU A CA 1
ATOM 1682 C C . LEU A 1 213 ? 6.754 -4.731 -3.156 1.00 96.88 213 LEU A C 1
ATOM 1684 O O . LEU A 1 213 ? 6.546 -5.941 -3.281 1.00 96.88 213 LEU A O 1
ATOM 1688 N N . PHE A 1 214 ? 6.556 -3.869 -4.142 1.00 96.75 214 PHE A N 1
ATOM 1689 C CA . PHE A 1 214 ? 6.020 -4.251 -5.441 1.00 96.75 214 PHE A CA 1
ATOM 1690 C C . PHE A 1 214 ? 6.615 -3.395 -6.555 1.00 96.75 214 PHE A C 1
ATOM 1692 O O . PHE A 1 214 ? 7.178 -2.333 -6.309 1.00 96.75 214 PHE A O 1
ATOM 1699 N N . TYR A 1 215 ? 6.523 -3.872 -7.787 1.00 96.06 215 TYR A N 1
ATOM 1700 C CA . TYR A 1 215 ? 7.090 -3.204 -8.953 1.00 96.06 215 TYR A CA 1
ATOM 1701 C C . TYR A 1 215 ? 6.253 -3.484 -10.200 1.00 96.06 215 TYR A C 1
ATOM 1703 O O . TYR A 1 215 ? 5.434 -4.406 -10.211 1.00 96.06 215 TYR A O 1
ATOM 1711 N N . ALA A 1 216 ? 6.454 -2.678 -11.236 1.00 94.12 216 ALA A N 1
ATOM 1712 C CA . ALA A 1 216 ? 5.954 -2.925 -12.580 1.00 94.12 216 ALA A CA 1
ATOM 1713 C C . ALA A 1 216 ? 7.128 -2.913 -13.565 1.00 94.12 216 ALA A C 1
ATOM 1715 O O . ALA A 1 216 ? 8.021 -2.065 -13.479 1.00 94.12 216 ALA A O 1
ATOM 1716 N N . GLU A 1 217 ? 7.113 -3.882 -14.471 1.00 89.81 217 GLU A N 1
ATOM 1717 C CA . GLU A 1 217 ? 8.012 -3.964 -15.622 1.00 89.81 217 GLU A CA 1
ATOM 1718 C C . GLU A 1 217 ? 7.333 -3.270 -16.806 1.00 89.81 217 GLU A C 1
ATOM 1720 O O . GLU A 1 217 ? 6.099 -3.263 -16.892 1.00 89.81 217 GLU A O 1
ATOM 1725 N N . ASP A 1 218 ? 8.125 -2.669 -17.692 1.00 78.38 218 ASP A N 1
ATOM 1726 C CA . ASP A 1 218 ? 7.593 -2.196 -18.965 1.00 78.38 218 ASP A CA 1
ATOM 1727 C C . ASP A 1 218 ? 7.282 -3.411 -19.847 1.00 78.38 218 ASP A C 1
ATOM 1729 O O . ASP A 1 218 ? 8.100 -4.322 -19.977 1.00 78.38 218 ASP A O 1
ATOM 1733 N N . SER A 1 219 ? 6.065 -3.469 -20.382 1.00 65.00 219 SER A N 1
ATOM 1734 C CA . SER A 1 219 ? 5.579 -4.617 -21.150 1.00 65.00 219 SER A CA 1
ATOM 1735 C C . SER A 1 219 ? 5.900 -4.515 -22.638 1.00 65.00 219 SER A C 1
ATOM 1737 O O . SER A 1 219 ? 5.389 -5.321 -23.410 1.00 65.00 219 SER A O 1
ATOM 1739 N N . GLU A 1 220 ? 6.669 -3.512 -23.064 1.00 59.94 220 GLU A N 1
ATOM 1740 C CA . GLU A 1 220 ? 7.034 -3.333 -24.468 1.00 59.94 220 GLU A CA 1
ATOM 1741 C C . GLU A 1 220 ? 8.048 -4.402 -24.908 1.00 59.94 220 GLU A C 1
ATOM 1743 O O . GLU A 1 220 ? 9.258 -4.209 -24.838 1.00 59.94 220 GLU A O 1
ATOM 1748 N N . ASP A 1 221 ? 7.497 -5.561 -25.297 1.00 52.66 221 ASP A N 1
ATOM 1749 C CA . ASP A 1 221 ? 7.949 -6.566 -26.274 1.00 52.66 221 ASP A CA 1
ATOM 1750 C C . ASP A 1 221 ? 9.403 -6.434 -26.774 1.00 52.66 221 ASP A C 1
ATOM 1752 O O . ASP A 1 221 ? 9.669 -6.304 -27.972 1.00 52.66 221 ASP A O 1
ATOM 1756 N N . SER A 1 222 ? 10.377 -6.506 -25.870 1.00 53.78 222 SER A N 1
ATOM 1757 C CA . SER A 1 222 ? 11.759 -6.758 -26.259 1.00 53.78 222 SER A CA 1
ATOM 1758 C C . SER A 1 222 ? 11.917 -8.269 -26.384 1.00 53.78 222 SER A C 1
ATOM 1760 O O . SER A 1 222 ? 12.011 -8.995 -25.401 1.00 53.78 222 SER A O 1
ATOM 1762 N N . ASP A 1 223 ? 11.928 -8.754 -27.628 1.00 62.25 223 ASP A N 1
ATOM 1763 C CA . ASP A 1 223 ? 12.245 -10.148 -27.984 1.00 62.25 223 ASP A CA 1
ATOM 1764 C C . ASP A 1 223 ? 13.666 -10.575 -27.533 1.00 62.25 223 ASP A C 1
ATOM 1766 O O . ASP A 1 223 ? 14.044 -11.747 -27.638 1.00 62.25 223 ASP A O 1
ATOM 1770 N N . ASP A 1 224 ? 14.454 -9.642 -26.995 1.00 59.12 224 ASP A N 1
ATOM 1771 C CA . ASP A 1 224 ? 15.759 -9.881 -26.402 1.00 59.12 224 ASP A CA 1
ATOM 1772 C C . ASP A 1 224 ? 15.602 -10.384 -24.958 1.00 59.12 224 ASP A C 1
ATOM 1774 O O . ASP A 1 224 ? 15.012 -9.732 -24.107 1.00 59.12 224 ASP A O 1
ATOM 1778 N N . HIS A 1 225 ? 16.149 -11.569 -24.674 1.00 57.44 225 HIS A N 1
ATOM 1779 C CA . HIS A 1 225 ? 16.052 -12.314 -23.406 1.00 57.44 225 HIS A CA 1
ATOM 1780 C C . HIS A 1 225 ? 16.679 -11.640 -22.159 1.00 57.44 225 HIS A C 1
ATOM 1782 O O . HIS A 1 225 ? 17.035 -12.331 -21.200 1.00 57.44 225 HIS A O 1
ATOM 1788 N N . GLU A 1 226 ? 16.841 -10.321 -22.149 1.00 61.66 226 GLU A N 1
ATOM 1789 C CA . GLU A 1 226 ? 17.280 -9.565 -20.979 1.00 61.66 226 GLU A CA 1
ATOM 1790 C C . GLU A 1 226 ? 16.063 -9.238 -20.096 1.00 61.66 226 GLU A C 1
ATOM 1792 O O . GLU A 1 226 ? 15.028 -8.802 -20.601 1.00 61.66 226 GLU A O 1
ATOM 1797 N N . PRO A 1 227 ? 16.139 -9.464 -18.772 1.00 63.53 227 PRO A N 1
ATOM 1798 C CA . PRO A 1 227 ? 15.045 -9.134 -17.870 1.00 63.53 227 PRO A CA 1
ATOM 1799 C C . PRO A 1 227 ? 14.782 -7.629 -17.925 1.00 63.53 227 PRO A C 1
ATOM 1801 O O . PRO A 1 227 ? 15.637 -6.833 -17.535 1.00 63.53 227 PRO A O 1
ATOM 1804 N N . SER A 1 228 ? 13.595 -7.254 -18.403 1.00 70.31 228 SER A N 1
ATOM 1805 C CA . SER A 1 228 ? 13.201 -5.858 -18.520 1.00 70.31 228 SER A CA 1
ATOM 1806 C C . SER A 1 228 ? 13.289 -5.173 -17.160 1.00 70.31 228 SER A C 1
ATOM 1808 O O . SER A 1 228 ? 12.709 -5.580 -16.153 1.00 70.31 228 SER A O 1
ATOM 1810 N N . GLU A 1 229 ? 14.082 -4.122 -17.161 1.00 79.62 229 GLU A N 1
ATOM 1811 C CA . GLU A 1 229 ? 14.327 -3.200 -16.074 1.00 79.62 229 GLU A CA 1
ATOM 1812 C C . GLU A 1 229 ? 13.004 -2.653 -15.491 1.00 79.62 229 GLU A C 1
ATOM 1814 O O . GLU A 1 229 ? 12.228 -2.048 -16.234 1.00 79.62 229 GLU A O 1
ATOM 1819 N N . PRO A 1 230 ? 12.685 -2.834 -14.186 1.00 78.94 230 PRO A N 1
ATOM 1820 C CA . PRO A 1 230 ? 11.442 -2.302 -13.642 1.00 78.94 230 PRO A CA 1
ATOM 1821 C C . PRO A 1 230 ? 11.445 -0.777 -13.704 1.00 78.94 230 PRO A C 1
ATOM 1823 O O . PRO A 1 230 ? 12.304 -0.106 -13.121 1.00 78.94 230 PRO A O 1
ATOM 1826 N N . MET A 1 231 ? 10.447 -0.248 -14.406 1.00 88.25 231 MET A N 1
ATOM 1827 C CA . MET A 1 231 ? 10.252 1.182 -14.614 1.00 88.25 231 MET A CA 1
ATOM 1828 C C . MET A 1 231 ? 9.655 1.850 -13.372 1.00 88.25 231 MET A C 1
ATOM 1830 O O . MET A 1 231 ? 9.894 3.033 -13.124 1.00 88.25 231 MET A O 1
ATOM 1834 N N . PHE A 1 232 ? 8.898 1.101 -12.567 1.00 94.88 232 PHE A N 1
ATOM 1835 C CA . PHE A 1 232 ? 8.202 1.605 -11.388 1.00 94.88 232 PHE A CA 1
ATOM 1836 C C . PHE A 1 232 ? 8.359 0.649 -10.208 1.00 94.88 232 PHE A C 1
ATOM 1838 O O . PHE A 1 232 ? 8.179 -0.562 -10.342 1.00 94.88 232 PHE A O 1
ATOM 1845 N N . MET A 1 233 ? 8.625 1.204 -9.030 1.00 96.81 233 MET A N 1
ATOM 1846 C CA . MET A 1 233 ? 8.719 0.472 -7.773 1.00 96.81 233 MET A CA 1
ATOM 1847 C C . MET A 1 233 ? 7.905 1.193 -6.700 1.00 96.81 233 MET A C 1
ATOM 1849 O O . MET A 1 233 ? 7.879 2.422 -6.631 1.00 96.81 233 MET A O 1
ATOM 1853 N N . GLY A 1 234 ? 7.237 0.419 -5.851 1.00 97.19 234 GLY A N 1
ATOM 1854 C CA . GLY A 1 234 ? 6.400 0.924 -4.776 1.00 97.19 234 GLY A CA 1
ATOM 1855 C C . GLY A 1 234 ? 6.605 0.175 -3.466 1.00 97.19 234 GLY A C 1
ATOM 1856 O O . GLY A 1 234 ? 6.861 -1.030 -3.435 1.00 97.19 234 GLY A O 1
ATOM 1857 N N . GLU A 1 235 ? 6.444 0.913 -2.376 1.00 97.56 235 GLU A N 1
ATOM 1858 C CA . GLU A 1 235 ? 6.387 0.403 -1.014 1.00 97.56 235 GLU A CA 1
ATOM 1859 C C . GLU A 1 235 ? 5.066 0.843 -0.378 1.00 97.56 235 GLU A C 1
ATOM 1861 O O . GLU A 1 235 ? 4.722 2.026 -0.374 1.00 97.56 235 GLU A O 1
ATOM 1866 N N . PHE A 1 236 ? 4.330 -0.112 0.187 1.00 97.50 236 PHE A N 1
ATOM 1867 C CA . PHE A 1 236 ? 3.220 0.152 1.095 1.00 97.50 236 PHE A CA 1
ATOM 1868 C C . PHE A 1 236 ? 3.597 -0.255 2.509 1.00 97.50 236 PHE A C 1
ATOM 1870 O O . PHE A 1 236 ? 3.941 -1.408 2.755 1.00 97.50 236 PHE A O 1
ATOM 1877 N N . VAL A 1 237 ? 3.450 0.670 3.450 1.00 96.75 237 VAL A N 1
ATOM 1878 C CA . VAL A 1 237 ? 3.590 0.414 4.881 1.00 96.75 237 VAL A CA 1
ATOM 1879 C C . VAL A 1 237 ? 2.231 0.604 5.537 1.00 96.75 237 VAL A C 1
ATOM 1881 O O . VAL A 1 237 ? 1.685 1.707 5.566 1.00 96.75 237 VAL A O 1
ATOM 1884 N N . PHE A 1 238 ? 1.680 -0.486 6.059 1.00 95.88 238 PHE A N 1
ATOM 1885 C CA . PHE A 1 238 ? 0.427 -0.497 6.797 1.00 95.88 238 PHE A CA 1
ATOM 1886 C C . PHE A 1 238 ? 0.699 -0.544 8.297 1.00 95.88 238 PHE A C 1
ATOM 1888 O O . PHE A 1 238 ? 1.356 -1.463 8.791 1.00 95.88 238 PHE A O 1
ATOM 1895 N N . ASP A 1 239 ? 0.124 0.405 9.026 1.00 94.25 239 ASP A N 1
ATOM 1896 C CA . ASP A 1 239 ? 0.064 0.398 10.484 1.00 94.25 239 ASP A CA 1
ATOM 1897 C C . ASP A 1 239 ? -1.314 -0.100 10.938 1.00 94.25 239 ASP A C 1
ATOM 1899 O O . ASP A 1 239 ? -2.337 0.569 10.753 1.00 94.25 239 ASP A O 1
ATOM 1903 N N . SER A 1 240 ? -1.336 -1.288 11.550 1.00 90.88 240 SER A N 1
ATOM 1904 C CA . SER A 1 240 ? -2.568 -1.924 12.026 1.00 90.88 240 SER A CA 1
ATOM 1905 C C . SER A 1 240 ? -3.260 -1.204 13.176 1.00 90.88 240 SER A C 1
ATOM 1907 O O . SER A 1 240 ? -4.471 -1.358 13.329 1.00 90.88 240 SER A O 1
ATOM 1909 N N . LEU A 1 241 ? -2.534 -0.409 13.963 1.00 91.38 241 LEU A N 1
ATOM 1910 C CA . LEU A 1 241 ? -3.099 0.283 15.117 1.00 91.38 241 LEU A CA 1
ATOM 1911 C C . LEU A 1 241 ? -3.806 1.569 14.693 1.00 91.38 241 LEU A C 1
ATOM 1913 O O . LEU A 1 241 ? -4.918 1.851 15.142 1.00 91.38 241 LEU A O 1
ATOM 1917 N N . SER A 1 242 ? -3.182 2.342 13.805 1.00 91.94 242 SER A N 1
ATOM 1918 C CA . SER A 1 242 ? -3.740 3.615 13.334 1.00 91.94 242 SER A CA 1
ATOM 1919 C C . SER A 1 242 ? -4.609 3.487 12.075 1.00 91.94 242 SER A C 1
ATOM 1921 O O . SER A 1 242 ? -5.336 4.430 11.734 1.00 91.94 242 SER A O 1
ATOM 1923 N N . LEU A 1 243 ? -4.575 2.325 11.406 1.00 93.44 243 LEU A N 1
ATOM 1924 C CA . LEU A 1 243 ? -5.105 2.114 10.053 1.00 93.44 243 LEU A CA 1
ATOM 1925 C C . LEU A 1 243 ? -4.544 3.146 9.066 1.00 93.44 243 LEU A C 1
ATOM 1927 O O . LEU A 1 243 ? -5.262 3.677 8.215 1.00 93.44 243 LEU A O 1
ATOM 1931 N N . LYS A 1 244 ? -3.258 3.469 9.213 1.00 95.38 244 LYS A N 1
ATOM 1932 C CA . LYS A 1 244 ? -2.532 4.363 8.314 1.00 95.38 244 LYS A CA 1
ATOM 1933 C C . LYS A 1 244 ? -1.813 3.539 7.252 1.00 95.38 244 LYS A C 1
ATOM 1935 O O . LYS A 1 244 ? -1.178 2.533 7.557 1.00 95.38 244 LYS A O 1
ATOM 1940 N N . LEU A 1 245 ? -1.928 3.985 6.011 1.00 96.00 245 LEU A N 1
ATOM 1941 C CA . LEU A 1 245 ? -1.148 3.521 4.878 1.00 96.00 245 LEU A CA 1
ATOM 1942 C C . LEU A 1 245 ? -0.196 4.643 4.469 1.00 96.00 245 LEU A C 1
ATOM 1944 O O . LEU A 1 245 ? -0.642 5.735 4.105 1.00 96.00 245 LEU A O 1
ATOM 1948 N N . CYS A 1 246 ? 1.096 4.345 4.509 1.00 96.56 246 CYS A N 1
ATOM 1949 C CA . CYS A 1 246 ? 2.141 5.157 3.908 1.00 96.56 246 CYS A CA 1
ATOM 1950 C C . CYS A 1 246 ? 2.559 4.483 2.600 1.00 96.56 246 CYS A C 1
ATOM 1952 O O . CYS A 1 246 ? 2.940 3.313 2.604 1.00 96.56 246 CYS A O 1
ATOM 1954 N N . ALA A 1 247 ? 2.445 5.197 1.488 1.00 96.75 247 ALA A N 1
ATOM 1955 C CA . ALA A 1 247 ? 2.863 4.725 0.181 1.00 96.75 247 ALA A CA 1
A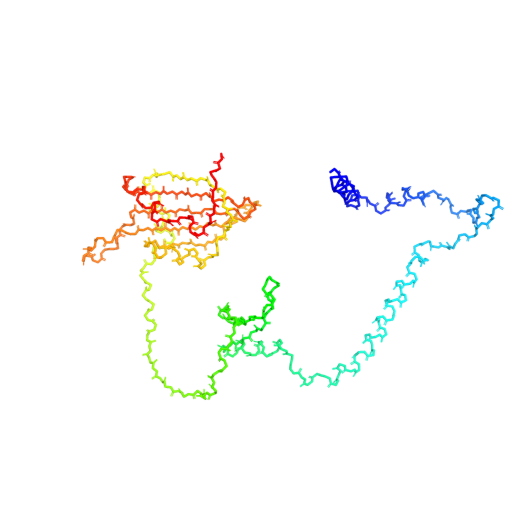TOM 1956 C C . ALA A 1 247 ? 4.055 5.548 -0.301 1.00 96.75 247 ALA A C 1
ATOM 1958 O O . ALA A 1 247 ? 3.977 6.776 -0.300 1.00 96.75 247 ALA A O 1
ATOM 1959 N N . HIS A 1 248 ? 5.117 4.877 -0.734 1.00 97.31 248 HIS A N 1
ATOM 1960 C CA . HIS A 1 248 ? 6.300 5.484 -1.338 1.00 97.31 248 HIS A CA 1
ATOM 1961 C C . HIS A 1 248 ? 6.511 4.903 -2.728 1.00 97.31 248 HIS A C 1
ATOM 1963 O O . HIS A 1 248 ? 6.344 3.699 -2.925 1.00 97.31 248 HIS A O 1
ATOM 1969 N N . PHE A 1 249 ? 6.871 5.747 -3.689 1.00 96.62 249 PHE A N 1
ATOM 1970 C CA . PHE A 1 249 ? 7.033 5.350 -5.078 1.00 96.62 249 PHE A CA 1
ATOM 1971 C C . PHE A 1 249 ? 8.326 5.904 -5.657 1.00 96.62 249 PHE A C 1
ATOM 1973 O O . PHE A 1 249 ? 8.676 7.068 -5.461 1.00 96.62 249 PHE A O 1
ATOM 1980 N N . ARG A 1 250 ? 8.995 5.074 -6.447 1.00 96.06 250 ARG A N 1
ATOM 1981 C CA . ARG A 1 250 ? 10.151 5.460 -7.249 1.00 96.06 250 ARG A CA 1
ATOM 1982 C C . ARG A 1 250 ? 9.945 5.011 -8.681 1.00 96.06 250 ARG A C 1
ATOM 1984 O O . ARG A 1 250 ? 9.338 3.970 -8.933 1.00 96.06 250 ARG A O 1
ATOM 1991 N N . CYS A 1 251 ? 10.388 5.825 -9.626 1.00 94.69 251 CYS A N 1
ATOM 1992 C CA . CYS A 1 251 ? 10.181 5.557 -11.043 1.00 94.69 251 CYS A CA 1
ATOM 1993 C C . CYS A 1 251 ? 11.358 6.094 -11.849 1.00 94.69 251 CYS A C 1
ATOM 1995 O O . CYS A 1 251 ? 11.887 7.160 -11.533 1.00 94.69 251 CYS A O 1
ATOM 1997 N N . GLY A 1 252 ? 11.764 5.353 -12.881 1.00 91.50 252 GLY A N 1
ATOM 1998 C CA . GLY A 1 252 ? 12.811 5.799 -13.805 1.00 91.50 252 GLY A CA 1
ATOM 1999 C C . GLY A 1 252 ? 12.361 7.008 -14.625 1.00 91.50 252 GLY A C 1
ATOM 2000 O O . GLY A 1 252 ? 13.152 7.903 -14.907 1.00 91.50 252 GLY A O 1
ATOM 2001 N N . GLU A 1 253 ? 11.061 7.075 -14.919 1.00 91.50 253 GLU A N 1
ATOM 2002 C CA . GLU A 1 253 ? 10.435 8.148 -15.681 1.00 91.50 253 GLU A CA 1
ATOM 2003 C C . GLU A 1 253 ? 9.358 8.846 -14.838 1.00 91.50 253 GLU A C 1
ATOM 2005 O O . GLU A 1 253 ? 8.206 8.403 -14.790 1.00 91.50 253 GLU A O 1
ATOM 2010 N N . PRO A 1 254 ? 9.682 9.961 -14.160 1.00 89.75 254 PRO A N 1
ATOM 2011 C CA . PRO A 1 254 ? 8.754 10.612 -13.234 1.00 89.75 254 PRO A CA 1
ATOM 2012 C C . PRO A 1 254 ? 7.455 11.084 -13.910 1.00 89.75 254 PRO A C 1
ATOM 2014 O O . PRO A 1 254 ? 6.423 11.194 -13.249 1.00 89.75 254 PRO A O 1
ATOM 2017 N N . GLU A 1 255 ? 7.471 11.308 -15.226 1.00 89.75 255 GLU A N 1
ATOM 2018 C CA . GLU A 1 255 ? 6.288 11.657 -16.021 1.00 89.75 255 GLU A CA 1
ATOM 2019 C C . GLU A 1 255 ? 5.234 10.534 -16.034 1.00 89.75 255 GLU A C 1
ATOM 2021 O O . GLU A 1 255 ? 4.030 10.806 -16.048 1.00 89.75 255 GLU A O 1
ATOM 2026 N N . GLN A 1 256 ? 5.664 9.271 -15.942 1.00 89.38 256 GLN A N 1
ATOM 2027 C CA . GLN A 1 256 ? 4.777 8.107 -15.931 1.00 89.38 256 GLN A CA 1
ATOM 2028 C C . GLN A 1 256 ? 4.202 7.782 -14.544 1.00 89.38 256 GLN A C 1
ATOM 2030 O O . GLN A 1 256 ? 3.211 7.054 -14.436 1.00 89.38 256 GLN A O 1
ATOM 2035 N N . MET A 1 257 ? 4.765 8.354 -13.473 1.00 91.31 257 MET A N 1
ATOM 2036 C CA . MET A 1 257 ? 4.382 8.092 -12.078 1.00 91.31 257 MET A CA 1
ATOM 2037 C C . MET A 1 257 ? 2.866 8.199 -11.854 1.00 91.31 257 MET A C 1
ATOM 2039 O O . MET A 1 257 ? 2.234 7.314 -11.276 1.00 91.31 257 MET A O 1
ATOM 2043 N N . VAL A 1 258 ? 2.246 9.262 -12.375 1.00 91.19 258 VAL A N 1
ATOM 2044 C CA . VAL A 1 258 ? 0.802 9.507 -12.227 1.00 91.19 258 VAL A CA 1
ATOM 2045 C C . VAL A 1 258 ? -0.030 8.404 -12.886 1.00 91.19 258 VAL A C 1
ATOM 2047 O O . VAL A 1 258 ? -1.086 8.032 -12.367 1.00 91.19 258 VAL A O 1
ATOM 2050 N N . SER A 1 259 ? 0.431 7.868 -14.014 1.00 92.25 259 SER A N 1
ATOM 2051 C CA . SER A 1 259 ? -0.234 6.783 -14.735 1.00 92.25 259 SER A CA 1
ATOM 2052 C C . SER A 1 259 ? -0.195 5.482 -13.932 1.00 92.25 259 SER A C 1
ATOM 2054 O O . SER A 1 259 ? -1.229 4.824 -13.800 1.00 92.25 259 SER A O 1
ATOM 2056 N N . PHE A 1 260 ? 0.948 5.148 -13.322 1.00 93.25 260 PHE A N 1
ATOM 2057 C CA . PHE A 1 260 ? 1.073 3.984 -12.437 1.00 93.25 260 PHE A CA 1
ATOM 2058 C C . PHE A 1 260 ? 0.222 4.126 -11.173 1.00 93.25 260 PHE A C 1
ATOM 2060 O O . PHE A 1 260 ? -0.545 3.223 -10.838 1.00 93.25 260 PHE A O 1
ATOM 2067 N N . VAL A 1 261 ? 0.263 5.285 -10.510 1.00 92.19 261 VAL A N 1
ATOM 2068 C CA . VAL A 1 261 ? -0.527 5.520 -9.290 1.00 92.19 261 VAL A CA 1
ATOM 2069 C C . VAL A 1 261 ? -2.033 5.442 -9.567 1.00 92.19 261 VAL A C 1
ATOM 2071 O O . VAL A 1 261 ? -2.779 4.880 -8.765 1.00 92.19 261 VAL A O 1
ATOM 2074 N N . LYS A 1 262 ? -2.504 5.938 -10.720 1.00 93.19 262 LYS A N 1
ATOM 2075 C CA . LYS A 1 262 ? -3.907 5.771 -11.142 1.00 93.19 262 LYS A CA 1
ATOM 2076 C C . LYS A 1 262 ? -4.266 4.305 -11.396 1.00 93.19 262 LYS A C 1
ATOM 2078 O O . LYS A 1 262 ? -5.367 3.887 -11.041 1.00 93.19 262 LYS A O 1
ATOM 2083 N N . ARG A 1 263 ? -3.345 3.531 -11.977 1.00 94.12 263 ARG A N 1
ATOM 2084 C CA . ARG A 1 263 ? -3.524 2.101 -12.268 1.00 94.12 263 ARG A CA 1
ATOM 2085 C C . ARG A 1 263 ? -3.644 1.251 -11.006 1.00 94.12 263 ARG A C 1
ATOM 2087 O O . ARG A 1 263 ? -4.344 0.254 -11.040 1.00 94.12 263 ARG A O 1
ATOM 2094 N N . LEU A 1 264 ? -3.044 1.662 -9.885 1.00 93.75 264 LEU A N 1
ATOM 2095 C CA . LEU A 1 264 ? -3.160 0.935 -8.614 1.00 93.75 264 LEU A CA 1
ATOM 2096 C C . LEU A 1 264 ? -4.598 0.827 -8.094 1.00 93.75 264 LEU A C 1
ATOM 2098 O O . LEU A 1 264 ? -4.871 -0.063 -7.293 1.00 93.75 264 LEU A O 1
ATOM 2102 N N . GLN A 1 265 ? -5.497 1.741 -8.485 1.00 94.00 265 GLN A N 1
ATOM 2103 C CA . GLN A 1 265 ? -6.910 1.743 -8.080 1.00 94.00 265 GLN A CA 1
ATOM 2104 C C . GLN A 1 265 ? -7.118 1.485 -6.577 1.00 94.00 265 GLN A C 1
ATOM 2106 O O . GLN A 1 265 ? -7.996 0.735 -6.154 1.00 94.00 265 GLN A O 1
ATOM 2111 N N . LEU A 1 266 ? -6.301 2.134 -5.739 1.00 89.44 266 LEU A N 1
ATOM 2112 C CA . LEU A 1 266 ? -6.183 1.821 -4.312 1.00 89.44 266 LEU A CA 1
ATOM 2113 C C . LEU A 1 266 ? -7.535 1.817 -3.567 1.00 89.44 266 LEU A C 1
ATOM 2115 O O . LEU A 1 266 ? -7.749 1.009 -2.664 1.00 89.44 266 LEU A O 1
ATOM 2119 N N . LYS A 1 267 ? -8.472 2.680 -3.981 1.00 92.19 267 LYS A N 1
ATOM 2120 C CA . LYS A 1 267 ? -9.834 2.769 -3.432 1.00 92.19 267 LYS A CA 1
ATOM 2121 C C . LYS A 1 267 ? -10.579 1.429 -3.438 1.00 92.19 267 LYS A C 1
ATOM 2123 O O . LYS A 1 267 ? -11.379 1.179 -2.540 1.00 92.19 267 LYS A O 1
ATOM 2128 N N . GLU A 1 268 ? -10.342 0.578 -4.431 1.00 91.44 268 GLU A N 1
ATOM 2129 C CA . GLU A 1 268 ? -11.033 -0.709 -4.560 1.00 91.44 268 GLU A CA 1
ATOM 2130 C C . GLU A 1 268 ? -10.610 -1.697 -3.476 1.00 91.44 268 GLU A C 1
ATOM 2132 O O . GLU A 1 268 ? -11.423 -2.473 -2.968 1.00 91.44 268 GLU A O 1
ATOM 2137 N N . ILE A 1 269 ? -9.350 -1.617 -3.055 1.00 91.19 269 ILE A N 1
ATOM 2138 C CA . ILE A 1 269 ? -8.793 -2.552 -2.093 1.00 91.19 269 ILE A CA 1
ATOM 2139 C C . ILE A 1 269 ? -8.897 -2.049 -0.647 1.00 91.19 269 ILE A C 1
ATOM 2141 O O . ILE A 1 269 ? -9.392 -2.774 0.227 1.00 91.19 269 ILE A O 1
ATOM 2145 N N . VAL A 1 270 ? -8.517 -0.793 -0.390 1.00 89.88 270 VAL A N 1
ATOM 2146 C CA . VAL A 1 270 ? -8.508 -0.220 0.972 1.00 89.88 270 VAL A CA 1
ATOM 2147 C C . VAL A 1 270 ? -9.817 0.484 1.352 1.00 89.88 270 VAL A C 1
ATOM 2149 O O . VAL A 1 270 ? -10.001 0.888 2.505 1.00 89.88 270 VAL A O 1
ATOM 2152 N N . GLY A 1 271 ? -10.747 0.608 0.402 1.00 90.75 271 GLY A N 1
ATOM 2153 C CA . GLY A 1 271 ? -12.032 1.274 0.582 1.00 90.75 271 GLY A CA 1
ATOM 2154 C C . GLY A 1 271 ? -11.911 2.799 0.602 1.00 90.75 271 GLY A C 1
ATOM 2155 O O . GLY A 1 271 ? -11.110 3.397 -0.117 1.00 90.75 271 GLY A O 1
ATOM 2156 N N . ALA A 1 272 ? -12.739 3.448 1.423 1.00 87.38 272 ALA A N 1
ATOM 2157 C CA . ALA A 1 272 ? -12.635 4.887 1.635 1.00 87.38 272 ALA A CA 1
ATOM 2158 C C . ALA A 1 272 ? -11.306 5.222 2.330 1.00 87.38 272 ALA A C 1
ATOM 2160 O O . ALA A 1 272 ? -10.926 4.555 3.297 1.00 87.38 272 ALA A O 1
ATOM 2161 N N . TYR A 1 273 ? -10.629 6.264 1.849 1.00 89.69 273 TYR A N 1
ATOM 2162 C CA . TYR A 1 273 ? -9.419 6.784 2.468 1.00 89.69 273 TYR A CA 1
ATOM 2163 C C . TYR A 1 273 ? -9.466 8.305 2.576 1.00 89.69 273 TYR A C 1
ATOM 2165 O O . TYR A 1 273 ? -10.063 8.988 1.741 1.00 89.69 273 TYR A O 1
ATOM 2173 N N . THR A 1 274 ? -8.838 8.827 3.623 1.00 89.62 274 THR A N 1
ATOM 2174 C CA . THR A 1 274 ? -8.701 10.266 3.868 1.00 89.62 274 THR A CA 1
ATOM 2175 C C . THR A 1 274 ? -7.222 10.624 3.962 1.00 89.62 274 THR A C 1
ATOM 2177 O O . THR A 1 274 ? -6.484 9.874 4.609 1.00 89.62 274 THR A O 1
ATOM 2180 N N . PRO A 1 275 ? -6.770 11.739 3.362 1.00 88.31 275 PRO A N 1
ATOM 2181 C CA . PRO A 1 275 ? -5.395 12.204 3.520 1.00 88.31 275 PRO A CA 1
ATOM 2182 C C . PRO A 1 275 ? -5.030 12.342 5.002 1.00 88.31 275 PRO A C 1
ATOM 2184 O O . PRO A 1 275 ? -5.861 12.778 5.802 1.00 88.31 275 PRO A O 1
ATOM 2187 N N . CYS A 1 276 ? -3.814 11.942 5.366 1.00 82.75 276 CYS A N 1
ATOM 2188 C CA . CYS A 1 276 ? -3.242 12.275 6.666 1.00 82.75 276 CYS A CA 1
ATOM 2189 C C . CYS A 1 276 ? -2.489 13.602 6.552 1.00 82.75 276 CYS A C 1
ATOM 2191 O O . CYS A 1 276 ? -1.786 13.808 5.563 1.00 82.75 276 CYS A O 1
ATOM 2193 N N . GLU A 1 277 ? -2.644 14.462 7.560 1.00 66.00 277 GLU A N 1
ATOM 2194 C CA . GLU A 1 277 ? -1.759 15.614 7.778 1.00 66.00 277 GLU A CA 1
ATOM 2195 C C . GLU A 1 277 ? -0.345 15.167 8.178 1.00 66.00 277 GLU A C 1
ATOM 2197 O O . GLU A 1 277 ? -0.214 14.089 8.819 1.00 66.00 277 GLU A O 1
#

Radius of gyration: 32.59 Å; chains: 1; bounding box: 47×62×100 Å